Protein AF-A0A1E3QFM5-F1 (afdb_monomer)

Secondary structure (DSSP, 8-state):
----------PPPPPPSS-PPP-----TT-SPPTTPPPPTTS-SS---PPPPPHHHHHHHHSPPPSS-----HHHHHHHHHHHHHHHHHHHHHHHHHHHHHHHHHHHHHHHHHHHHHHHHHH---HHHHHHS---HHHHHH---GGG-HHHHHHHHHHHHHHHHHHHHHHHHHHHHHHHHHHHHHTTS--SHHHHHHHHHHHHHS--------HHHHHHHHHHHHHS--S--SSHHHHHHHHHHHHHHTB-GGG-B-HHHHHHHHHHHHHHHHHHHHH-

Organism: NCBI:txid675824

Solvent-accessible surface area (backbone atoms only — not comparable to full-atom values): 17462 Å² total; per-residue (Å²): 131,86,83,74,79,78,79,86,79,82,76,82,80,79,81,75,93,67,90,71,71,76,86,77,72,84,51,94,87,66,71,70,59,89,92,58,84,67,64,89,94,59,76,68,64,83,85,79,71,77,81,78,52,69,69,60,51,47,48,71,78,51,63,77,79,94,66,93,67,85,89,43,75,70,54,53,54,50,49,51,52,45,50,52,48,52,52,54,54,50,54,50,50,53,51,48,54,52,51,51,52,51,50,52,52,51,51,51,49,50,50,53,49,51,51,50,48,53,55,59,68,68,59,64,54,70,72,56,65,78,71,48,84,86,59,60,73,61,59,72,68,60,63,68,71,87,74,42,70,66,51,54,51,52,52,51,50,52,52,50,50,53,49,52,51,52,54,51,51,52,51,52,52,51,52,44,53,49,51,55,47,56,67,49,46,80,75,55,73,87,47,73,67,54,44,53,52,50,49,51,54,62,68,67,49,82,68,76,72,73,85,70,62,66,65,58,58,55,47,51,53,55,54,61,64,72,72,60,86,79,87,90,68,75,62,54,67,55,48,52,56,50,51,52,26,62,74,71,34,30,39,88,93,75,38,83,12,63,69,47,52,52,50,53,52,51,52,51,52,52,54,51,53,53,54,67,73,73,110

Mean predicted aligned error: 19.3 Å

Structure (mmCIF, N/CA/C/O backbone):
data_AF-A0A1E3QFM5-F1
#
_entry.id   AF-A0A1E3QFM5-F1
#
loop_
_atom_site.group_PDB
_atom_site.id
_atom_site.type_symbol
_atom_site.label_atom_id
_atom_site.label_alt_id
_atom_site.label_comp_id
_atom_site.label_asym_id
_atom_site.label_entity_id
_atom_site.label_seq_id
_atom_site.pdbx_PDB_ins_code
_atom_site.Cartn_x
_atom_site.Cartn_y
_atom_site.Cartn_z
_atom_site.occupancy
_atom_site.B_iso_or_equiv
_atom_site.auth_seq_id
_atom_site.auth_comp_id
_atom_site.auth_asym_id
_atom_site.auth_atom_id
_atom_site.pdbx_PDB_model_num
ATOM 1 N N . MET A 1 1 ? -4.790 26.308 -14.454 1.00 45.81 1 MET A N 1
ATOM 2 C CA . MET A 1 1 ? -4.470 24.919 -14.846 1.00 45.81 1 MET A CA 1
ATOM 3 C C . MET A 1 1 ? -5.672 24.369 -15.597 1.00 45.81 1 MET A C 1
ATOM 5 O O . MET A 1 1 ? -6.708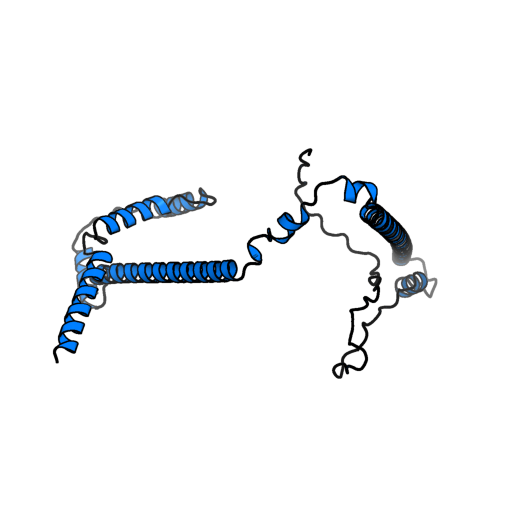 24.213 -14.961 1.00 45.81 1 MET A O 1
ATOM 9 N N . PRO A 1 2 ? -5.608 24.179 -16.923 1.00 49.12 2 PRO A N 1
ATOM 10 C CA . PRO A 1 2 ? -6.731 23.612 -17.660 1.00 49.12 2 PRO A CA 1
ATOM 11 C C . PRO A 1 2 ? -6.971 22.173 -17.184 1.00 49.12 2 PRO A C 1
ATOM 13 O O . PRO A 1 2 ? -6.048 21.359 -17.145 1.00 49.12 2 PRO A O 1
ATOM 16 N N . GLY A 1 3 ? -8.202 21.890 -16.756 1.00 48.25 3 GLY A N 1
ATOM 17 C CA . GLY A 1 3 ? -8.630 20.578 -16.283 1.00 48.25 3 GLY A CA 1
ATOM 18 C C . GLY A 1 3 ? -8.637 19.572 -17.427 1.00 48.25 3 GLY A C 1
ATOM 19 O O . GLY A 1 3 ? -9.609 19.479 -18.170 1.00 48.25 3 GLY A O 1
ATOM 20 N N . GLY A 1 4 ? -7.541 18.830 -17.581 1.00 65.38 4 GLY A N 1
ATOM 21 C CA . GLY A 1 4 ? -7.472 17.713 -18.516 1.00 65.38 4 GLY A CA 1
ATOM 22 C C . GLY A 1 4 ? -8.466 16.629 -18.106 1.00 65.38 4 GLY A C 1
ATOM 23 O O . GLY A 1 4 ? -8.349 16.056 -17.021 1.00 65.38 4 GLY A O 1
ATOM 24 N N . GLN A 1 5 ? -9.450 16.364 -18.968 1.00 70.88 5 GLN A N 1
ATOM 25 C CA . GLN A 1 5 ? -10.374 15.242 -18.824 1.00 70.88 5 GLN A CA 1
ATOM 26 C C . GLN A 1 5 ? -9.558 13.952 -18.680 1.00 70.88 5 GLN A C 1
ATOM 28 O O . GLN A 1 5 ? -8.725 13.628 -19.528 1.00 70.88 5 GLN A O 1
ATOM 33 N N . ARG A 1 6 ? -9.750 13.229 -17.573 1.00 71.12 6 ARG A N 1
ATOM 34 C CA . ARG A 1 6 ? -9.081 11.944 -17.362 1.00 71.12 6 ARG A CA 1
ATOM 35 C C . ARG A 1 6 ? -9.696 10.940 -18.329 1.00 71.12 6 ARG A C 1
ATOM 37 O O . ARG A 1 6 ? -10.863 10.594 -18.180 1.00 71.12 6 ARG A O 1
ATOM 44 N N . LEU A 1 7 ? -8.912 10.495 -19.308 1.00 78.19 7 LEU A N 1
ATOM 45 C CA . LEU A 1 7 ? -9.298 9.404 -20.197 1.00 78.19 7 LEU A CA 1
ATOM 46 C C . LEU A 1 7 ? -9.618 8.173 -19.336 1.00 78.19 7 LEU A C 1
ATOM 48 O O . LEU A 1 7 ? -8.762 7.687 -18.593 1.00 78.19 7 LEU A O 1
ATOM 52 N N . SER A 1 8 ? -10.868 7.718 -19.385 1.00 80.00 8 SER A N 1
ATOM 53 C CA . SER A 1 8 ? -11.322 6.514 -18.699 1.00 80.00 8 SER A CA 1
ATOM 54 C C . SER A 1 8 ? -10.934 5.286 -19.526 1.00 80.00 8 SER A C 1
ATOM 56 O O . SER A 1 8 ? -11.268 5.177 -20.702 1.00 80.00 8 SER A O 1
ATOM 58 N N . GLY A 1 9 ? -10.198 4.357 -18.914 1.00 81.94 9 GLY A N 1
ATOM 59 C CA . GLY A 1 9 ? -9.802 3.091 -19.535 1.00 81.94 9 GLY A CA 1
ATOM 60 C C . GLY A 1 9 ? -8.305 2.810 -19.424 1.00 81.94 9 GLY A C 1
ATOM 61 O O . GLY A 1 9 ? -7.467 3.676 -19.665 1.00 81.94 9 GLY A O 1
ATOM 62 N N . ILE A 1 10 ? -7.963 1.576 -19.054 1.00 88.25 10 ILE A N 1
ATOM 63 C CA . ILE A 1 10 ? -6.580 1.094 -19.001 1.00 88.25 10 ILE A CA 1
ATOM 64 C C . ILE A 1 10 ? -6.397 0.118 -20.159 1.00 88.25 10 ILE A C 1
ATOM 66 O O . ILE A 1 10 ? -7.019 -0.942 -20.184 1.00 88.25 10 ILE A O 1
ATOM 70 N N . LEU A 1 11 ? -5.535 0.469 -21.114 1.00 91.19 11 LEU A N 1
ATOM 71 C CA . LEU A 1 11 ? -5.125 -0.463 -22.161 1.00 91.19 11 LEU A CA 1
ATOM 72 C C . LEU A 1 11 ? -4.150 -1.503 -21.590 1.00 91.19 11 LEU A C 1
ATOM 74 O O . LEU A 1 11 ? -3.312 -1.164 -20.743 1.00 91.19 11 LEU A O 1
ATOM 78 N N . PRO A 1 12 ? -4.210 -2.761 -22.059 1.00 93.56 12 PRO A N 1
ATOM 79 C CA . PRO A 1 12 ? -3.239 -3.766 -21.665 1.00 93.56 12 PRO A CA 1
ATOM 80 C C . PRO A 1 12 ? -1.838 -3.326 -22.090 1.00 93.56 12 PRO A C 1
ATOM 82 O O . PRO A 1 12 ? -1.625 -2.794 -23.183 1.00 93.56 12 PRO A O 1
ATOM 85 N N . ARG A 1 13 ? -0.857 -3.567 -21.219 1.00 91.88 13 ARG A N 1
ATOM 86 C CA . ARG A 1 13 ? 0.538 -3.261 -21.535 1.00 91.88 13 ARG A CA 1
ATOM 87 C C . ARG A 1 13 ? 0.997 -4.148 -22.700 1.00 91.88 13 ARG A C 1
ATOM 89 O O . ARG A 1 13 ? 0.820 -5.366 -22.623 1.00 91.88 13 ARG A O 1
ATOM 96 N N . PRO A 1 14 ? 1.598 -3.578 -23.761 1.00 91.62 14 PRO A N 1
ATOM 97 C CA . PRO A 1 14 ? 2.090 -4.373 -24.876 1.00 91.62 14 PRO A CA 1
ATOM 98 C C . PRO A 1 14 ? 3.205 -5.311 -24.403 1.00 91.62 14 PRO A C 1
ATOM 100 O O . PRO A 1 14 ? 4.078 -4.917 -23.625 1.00 91.62 14 PRO A O 1
ATOM 103 N N . ARG A 1 15 ? 3.186 -6.559 -24.884 1.00 90.00 15 ARG A N 1
ATOM 104 C CA . ARG A 1 15 ? 4.253 -7.531 -24.607 1.00 90.00 15 ARG A CA 1
ATOM 105 C C . ARG A 1 15 ? 5.553 -7.076 -25.273 1.00 90.00 15 ARG A C 1
ATOM 107 O O . ARG A 1 15 ? 5.542 -6.611 -26.413 1.00 90.00 15 ARG A O 1
ATOM 114 N N . GLN A 1 16 ? 6.672 -7.220 -24.570 1.00 88.44 16 GLN A N 1
ATOM 115 C CA . GLN A 1 16 ? 7.989 -6.932 -25.135 1.00 88.44 16 GLN A CA 1
ATOM 116 C C . GLN A 1 16 ? 8.401 -8.053 -26.098 1.00 88.44 16 GLN A C 1
ATOM 118 O O . GLN A 1 16 ? 8.278 -9.229 -25.772 1.00 88.44 16 GLN A O 1
ATOM 123 N N . ILE A 1 17 ? 8.881 -7.682 -27.290 1.00 86.56 17 ILE A N 1
ATOM 124 C CA . ILE A 1 17 ? 9.359 -8.634 -28.313 1.00 86.56 17 ILE A CA 1
ATOM 125 C C . ILE A 1 17 ? 10.718 -9.224 -27.913 1.00 86.56 17 ILE A C 1
ATOM 127 O O . ILE A 1 17 ? 11.001 -10.387 -28.185 1.00 86.56 17 ILE A O 1
ATOM 131 N N . LEU A 1 18 ? 11.560 -8.408 -27.276 1.00 85.19 18 LEU A N 1
ATOM 132 C CA . LEU A 1 18 ? 12.878 -8.784 -26.785 1.00 85.19 18 LEU A CA 1
ATOM 133 C C . LEU A 1 18 ? 12.952 -8.462 -25.296 1.00 85.19 18 LEU A C 1
ATOM 135 O O . LEU A 1 18 ? 12.738 -7.318 -24.895 1.00 85.19 18 LEU A O 1
ATOM 139 N N . GLU A 1 19 ? 13.256 -9.476 -24.492 1.00 83.06 19 GLU A N 1
ATOM 140 C CA . GLU A 1 19 ? 13.531 -9.312 -23.069 1.00 83.06 19 GLU A CA 1
ATOM 141 C C . GLU A 1 19 ? 14.965 -8.818 -22.908 1.00 83.06 19 GLU A C 1
ATOM 143 O O . GLU A 1 19 ? 15.931 -9.580 -22.998 1.00 83.06 19 GLU A O 1
ATOM 148 N N . PHE A 1 20 ? 15.113 -7.513 -22.713 1.00 77.94 20 PHE A N 1
ATOM 149 C CA . PHE A 1 20 ? 16.411 -6.931 -22.417 1.00 77.94 20 PHE A CA 1
ATOM 150 C C . PHE A 1 20 ? 16.656 -6.996 -20.910 1.00 77.94 20 PHE A C 1
ATOM 152 O O . PHE A 1 20 ? 15.793 -6.551 -20.144 1.00 77.94 20 PHE A O 1
ATOM 159 N N . PRO A 1 21 ? 17.805 -7.533 -20.453 1.00 74.44 21 PRO A N 1
ATOM 160 C CA . PRO A 1 21 ? 18.150 -7.431 -19.047 1.00 74.44 21 PRO A CA 1
ATOM 161 C C . PRO A 1 21 ? 18.213 -5.944 -18.674 1.00 74.44 21 PRO A C 1
ATOM 163 O O . PRO A 1 21 ? 18.695 -5.135 -19.476 1.00 74.44 21 PRO A O 1
ATOM 166 N N . PRO A 1 22 ? 17.718 -5.554 -17.488 1.00 65.94 22 PRO A N 1
ATOM 167 C CA . PRO A 1 22 ? 17.855 -4.178 -17.044 1.00 65.94 22 PRO A CA 1
ATOM 168 C C . PRO A 1 22 ? 19.342 -3.815 -17.028 1.00 65.94 22 PRO A C 1
ATOM 170 O O . PRO A 1 22 ? 20.175 -4.631 -16.630 1.00 65.94 22 PRO A O 1
ATOM 173 N N . LEU A 1 23 ? 19.674 -2.592 -17.451 1.00 65.50 23 LEU A N 1
ATOM 174 C CA . LEU A 1 23 ? 21.012 -2.036 -17.270 1.00 65.50 23 LEU A CA 1
ATOM 175 C C . LEU A 1 23 ? 21.266 -1.933 -15.762 1.00 65.50 23 LEU A C 1
ATOM 177 O O . LEU A 1 23 ? 20.858 -0.970 -15.114 1.00 65.50 23 LEU A O 1
ATOM 181 N N . GLN A 1 24 ? 21.874 -2.968 -15.185 1.00 63.28 24 GLN A N 1
ATOM 182 C CA . GLN A 1 24 ? 22.231 -2.992 -13.775 1.00 63.28 24 GLN A CA 1
ATOM 183 C C . GLN A 1 24 ? 23.433 -2.072 -13.584 1.00 63.28 24 GLN A C 1
ATOM 185 O O . GLN A 1 24 ? 24.582 -2.462 -13.769 1.00 63.28 24 GLN A O 1
ATOM 190 N N . GLN A 1 25 ? 23.163 -0.817 -13.239 1.00 63.72 25 GLN A N 1
ATOM 191 C CA . GLN A 1 25 ? 24.180 0.037 -12.647 1.00 63.72 25 GLN A CA 1
ATOM 192 C C . GLN A 1 25 ? 24.423 -0.494 -11.236 1.00 63.72 25 GLN A C 1
ATOM 194 O O . GLN A 1 25 ? 23.513 -0.449 -10.406 1.00 63.72 25 GLN A O 1
ATOM 199 N N . LYS A 1 26 ? 25.619 -1.043 -10.983 1.00 63.94 26 LYS A N 1
ATOM 200 C CA . LYS A 1 26 ? 26.028 -1.488 -9.648 1.00 63.94 26 LYS A CA 1
ATOM 201 C C . LYS A 1 26 ? 25.939 -0.277 -8.721 1.00 63.94 26 LYS A C 1
ATOM 203 O O . LYS A 1 26 ? 26.734 0.654 -8.839 1.00 63.94 26 LYS A O 1
ATOM 208 N N . ARG A 1 27 ? 24.916 -0.237 -7.866 1.00 69.69 27 ARG A N 1
ATOM 209 C CA . ARG A 1 27 ? 24.831 0.795 -6.830 1.00 69.69 27 ARG A CA 1
ATOM 210 C C . ARG A 1 27 ? 25.888 0.477 -5.781 1.00 69.69 27 ARG A C 1
ATOM 212 O O . ARG A 1 27 ? 26.120 -0.694 -5.495 1.00 69.69 27 ARG A O 1
ATOM 219 N N . VAL A 1 28 ? 26.503 1.515 -5.222 1.00 71.94 28 VAL A N 1
ATOM 220 C CA . VAL A 1 28 ? 27.550 1.377 -4.195 1.00 71.94 28 VAL A CA 1
ATOM 221 C C . VAL A 1 28 ? 27.035 0.577 -2.987 1.00 71.94 28 VAL A C 1
ATOM 223 O O . VAL A 1 28 ? 27.778 -0.211 -2.418 1.00 71.94 28 VAL A O 1
ATOM 226 N N . ASP A 1 29 ? 25.731 0.662 -2.702 1.00 75.94 29 ASP A N 1
ATOM 227 C CA . ASP A 1 29 ? 25.095 0.029 -1.538 1.00 75.94 29 ASP A CA 1
ATOM 228 C C . ASP A 1 29 ? 24.461 -1.349 -1.829 1.00 75.94 29 ASP A C 1
ATOM 230 O O . ASP A 1 29 ? 23.649 -1.840 -1.045 1.00 75.94 29 ASP A O 1
ATOM 234 N N . GLN A 1 30 ? 24.743 -1.969 -2.982 1.00 78.75 30 GLN A N 1
ATOM 235 C CA . GLN A 1 30 ? 24.154 -3.263 -3.356 1.00 78.75 30 GLN A CA 1
ATOM 236 C C . GLN A 1 30 ? 25.166 -4.411 -3.258 1.00 78.75 30 GLN A C 1
ATOM 238 O O . GLN A 1 30 ? 26.146 -4.447 -3.999 1.00 78.75 30 GLN A O 1
ATOM 243 N N . GLY A 1 31 ? 24.863 -5.395 -2.404 1.00 82.62 31 GLY A N 1
ATOM 244 C CA . GLY A 1 31 ? 25.620 -6.643 -2.253 1.00 82.62 31 GLY A CA 1
ATOM 245 C C . GLY A 1 31 ? 26.032 -6.921 -0.806 1.00 82.62 31 GLY A C 1
ATOM 246 O O . GLY A 1 31 ? 25.649 -6.204 0.115 1.00 82.62 31 GLY A O 1
ATOM 247 N N . TYR A 1 32 ? 26.815 -7.982 -0.606 1.00 88.19 32 TYR A N 1
ATOM 248 C CA . TYR A 1 32 ? 27.467 -8.248 0.678 1.00 88.19 32 TYR A CA 1
ATOM 249 C C . TYR A 1 32 ? 28.665 -7.315 0.860 1.00 88.19 32 TYR A C 1
ATOM 251 O O . TYR A 1 32 ? 29.493 -7.203 -0.051 1.00 88.19 32 TYR A O 1
ATOM 259 N N . ALA A 1 33 ? 28.791 -6.708 2.044 1.00 86.50 33 ALA A N 1
ATOM 260 C CA . ALA A 1 33 ? 29.945 -5.880 2.383 1.00 86.50 33 ALA A CA 1
ATOM 261 C C . ALA A 1 33 ? 31.260 -6.669 2.258 1.00 86.50 33 ALA A C 1
ATOM 263 O O . ALA A 1 33 ? 31.295 -7.902 2.362 1.00 86.50 33 ALA A O 1
ATOM 264 N N . GLU A 1 34 ? 32.354 -5.958 2.004 1.00 87.62 34 GLU A N 1
ATOM 265 C CA . GLU A 1 34 ? 33.684 -6.557 1.897 1.00 87.62 34 GLU A CA 1
ATOM 266 C C . GLU A 1 34 ? 34.035 -7.312 3.192 1.00 87.62 34 GLU A C 1
ATOM 268 O O . GLU A 1 34 ? 33.744 -6.855 4.293 1.00 87.62 34 GLU A O 1
ATOM 273 N N . GLY A 1 35 ? 34.578 -8.526 3.064 1.00 88.50 35 GLY A N 1
ATOM 274 C CA . GLY A 1 35 ? 34.921 -9.381 4.211 1.00 88.50 35 GLY A CA 1
ATOM 275 C C . GLY A 1 35 ? 33.771 -10.162 4.870 1.00 88.50 35 GLY A C 1
ATOM 276 O O . GLY A 1 35 ? 34.050 -11.088 5.626 1.00 88.50 35 GLY A O 1
ATOM 277 N N . ILE A 1 36 ? 32.499 -9.878 4.565 1.00 90.50 36 ILE A N 1
ATOM 278 C CA . ILE A 1 36 ? 31.370 -10.661 5.100 1.00 90.50 36 ILE A CA 1
ATOM 279 C C . ILE A 1 36 ? 31.137 -11.913 4.243 1.00 90.50 36 ILE A C 1
ATOM 281 O O . ILE A 1 36 ? 31.029 -11.834 3.015 1.00 90.50 36 ILE A O 1
ATOM 285 N N . LEU A 1 37 ? 31.047 -13.075 4.899 1.00 91.50 37 LEU A N 1
ATOM 286 C CA . LEU A 1 37 ? 30.692 -14.343 4.262 1.00 91.50 37 LEU A CA 1
ATOM 287 C C . LEU A 1 37 ? 29.214 -14.337 3.848 1.00 91.50 37 LEU A C 1
ATOM 289 O O . LEU A 1 37 ? 28.341 -13.923 4.609 1.00 91.50 37 LEU A O 1
ATOM 293 N N . HIS A 1 38 ? 28.931 -14.818 2.640 1.00 92.88 38 HIS A N 1
ATOM 294 C CA . HIS A 1 38 ? 27.566 -15.054 2.174 1.00 92.88 38 HIS A CA 1
ATOM 295 C C . HIS A 1 38 ? 27.108 -16.465 2.595 1.00 92.88 38 HIS A C 1
ATOM 297 O O . HIS A 1 38 ? 27.951 -17.338 2.822 1.00 92.88 38 HIS A O 1
ATOM 303 N N . PRO A 1 39 ? 25.793 -16.719 2.718 1.00 95.00 39 PRO A N 1
ATOM 304 C CA . PRO A 1 39 ? 25.297 -18.026 3.119 1.00 95.00 39 PRO A CA 1
ATOM 305 C C . PRO A 1 39 ? 25.683 -19.118 2.103 1.00 95.00 39 PRO A C 1
ATOM 307 O O . PRO A 1 39 ? 25.787 -18.851 0.897 1.00 95.00 39 PRO A O 1
ATOM 310 N N . PRO A 1 40 ? 25.898 -20.362 2.570 1.00 93.06 40 PRO A N 1
ATOM 311 C CA . PRO A 1 40 ? 26.252 -21.472 1.697 1.00 93.06 40 PRO A CA 1
ATOM 312 C C . PRO A 1 40 ? 25.111 -21.751 0.710 1.00 93.06 40 PRO A C 1
ATOM 314 O O . PRO A 1 40 ? 23.941 -21.784 1.083 1.00 93.06 40 PRO A O 1
ATOM 317 N N . GLY A 1 41 ? 25.454 -21.930 -0.567 1.00 90.75 41 GLY A N 1
ATOM 318 C CA . GLY A 1 41 ? 24.483 -22.161 -1.643 1.00 90.75 41 GLY A CA 1
ATOM 319 C C . GLY A 1 41 ? 23.878 -20.896 -2.266 1.00 90.75 41 GLY A C 1
ATOM 320 O O . GLY A 1 41 ? 23.147 -21.013 -3.248 1.00 90.75 41 GLY A O 1
ATOM 321 N N . SER A 1 42 ? 24.198 -19.694 -1.769 1.00 91.44 42 SER A N 1
ATOM 322 C CA . SER A 1 42 ? 23.840 -18.438 -2.442 1.00 91.44 42 SER A CA 1
ATOM 323 C C . SER A 1 42 ? 25.011 -17.878 -3.252 1.00 91.44 42 SER A C 1
ATOM 325 O O . SER A 1 42 ? 26.173 -18.034 -2.884 1.00 91.44 42 SER A O 1
ATOM 327 N N . ALA A 1 43 ? 24.708 -17.174 -4.344 1.00 87.94 43 ALA A N 1
ATOM 328 C CA . ALA A 1 43 ? 25.695 -16.338 -5.020 1.00 87.94 43 ALA A CA 1
ATOM 329 C C . ALA A 1 43 ? 25.867 -15.022 -4.245 1.00 87.94 43 ALA A C 1
ATOM 331 O O . ALA A 1 43 ? 24.879 -14.412 -3.832 1.00 87.94 43 ALA A O 1
ATOM 332 N N . ARG A 1 44 ? 27.117 -14.589 -4.046 1.00 87.06 44 ARG A N 1
ATOM 333 C CA . ARG A 1 44 ? 27.437 -13.287 -3.440 1.00 87.06 44 ARG A CA 1
ATOM 334 C C . ARG A 1 44 ? 27.014 -12.129 -4.341 1.00 87.06 44 ARG A C 1
ATOM 336 O O . ARG A 1 44 ? 26.439 -11.151 -3.872 1.00 87.06 44 ARG A O 1
ATOM 343 N N . ASP A 1 45 ? 27.329 -12.261 -5.624 1.00 84.56 45 ASP A N 1
ATOM 344 C CA . ASP A 1 45 ? 27.065 -11.255 -6.641 1.00 84.56 45 ASP A CA 1
ATOM 345 C C . ASP A 1 45 ? 25.772 -11.571 -7.404 1.00 84.56 45 ASP A C 1
ATOM 347 O O . ASP A 1 45 ? 25.422 -12.743 -7.593 1.00 84.56 45 ASP A O 1
ATOM 351 N N . PRO A 1 46 ? 25.049 -10.540 -7.875 1.00 83.50 46 PRO A N 1
ATOM 352 C CA . PRO A 1 46 ? 23.873 -10.745 -8.703 1.00 83.50 46 PRO A CA 1
ATOM 353 C C . PRO A 1 46 ? 24.251 -11.447 -10.013 1.00 83.50 46 PRO A C 1
ATOM 355 O O . PRO A 1 46 ? 25.236 -11.106 -10.666 1.00 83.50 46 PRO A O 1
ATOM 358 N N . ILE A 1 47 ? 23.425 -12.407 -10.433 1.00 84.00 47 ILE A N 1
ATOM 359 C CA . ILE A 1 47 ? 23.613 -13.112 -11.704 1.00 84.00 47 ILE A CA 1
ATOM 360 C C . ILE A 1 47 ? 23.302 -12.146 -12.853 1.00 84.00 47 ILE A C 1
ATOM 362 O O . ILE A 1 47 ? 22.139 -11.844 -13.142 1.00 84.00 47 ILE A O 1
ATOM 366 N N . ILE A 1 48 ? 24.348 -11.673 -13.527 1.00 80.19 48 ILE A N 1
ATOM 367 C CA . ILE A 1 48 ? 24.224 -10.799 -14.694 1.00 80.19 48 ILE A CA 1
ATOM 368 C C . ILE A 1 48 ? 23.862 -11.661 -15.905 1.00 80.19 48 ILE A C 1
ATOM 370 O O . ILE A 1 48 ? 24.669 -12.452 -16.394 1.00 80.19 48 ILE A O 1
ATOM 374 N N . LYS A 1 49 ? 22.633 -11.508 -16.411 1.00 82.25 49 LYS A N 1
ATOM 375 C CA . LYS A 1 49 ? 22.219 -12.164 -17.657 1.00 82.25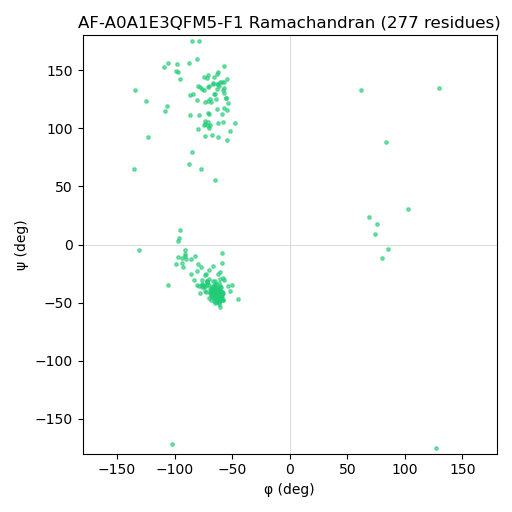 49 LYS A CA 1
ATOM 376 C C . LYS A 1 49 ? 22.932 -11.494 -18.839 1.00 82.25 49 LYS A C 1
ATOM 378 O O . LYS A 1 49 ? 22.779 -10.281 -19.007 1.00 82.25 49 LYS A O 1
ATOM 383 N N . PRO A 1 50 ? 23.684 -12.241 -19.667 1.00 80.81 50 PRO A N 1
ATOM 384 C CA . PRO A 1 50 ? 24.372 -11.657 -20.805 1.00 80.81 50 PRO A CA 1
ATOM 385 C C . PRO A 1 50 ? 23.361 -11.147 -21.829 1.00 80.81 50 PRO A C 1
ATOM 387 O O . PRO A 1 50 ? 22.317 -11.761 -22.065 1.00 80.81 50 PRO A O 1
ATOM 390 N N . PHE A 1 51 ? 23.692 -10.029 -22.466 1.00 77.88 51 PHE A N 1
ATOM 391 C CA . PHE A 1 51 ? 22.876 -9.485 -23.539 1.00 77.88 51 PHE A CA 1
ATOM 392 C C . PHE A 1 51 ? 22.942 -10.417 -24.764 1.00 77.88 51 PHE A C 1
ATOM 394 O O . PHE A 1 51 ? 24.040 -10.675 -25.271 1.00 77.88 51 PHE A O 1
ATOM 401 N N . PRO A 1 52 ? 21.811 -10.941 -25.273 1.00 76.69 52 PRO A N 1
ATOM 402 C CA . PRO A 1 52 ? 21.838 -11.818 -26.435 1.00 76.69 52 PRO A CA 1
ATOM 403 C C . PRO A 1 52 ? 22.224 -11.023 -27.686 1.00 76.69 52 PRO A C 1
ATOM 405 O O . PRO A 1 52 ? 21.584 -10.036 -28.047 1.00 76.69 52 PRO A O 1
ATOM 408 N N . HIS A 1 53 ? 23.264 -11.468 -28.392 1.00 84.44 53 HIS A N 1
ATOM 409 C CA . HIS A 1 53 ? 23.614 -10.865 -29.674 1.00 84.44 53 HIS A CA 1
ATOM 410 C C . HIS A 1 53 ? 22.491 -11.125 -30.693 1.00 84.44 53 HIS A C 1
ATOM 412 O O . HIS A 1 53 ? 22.100 -12.268 -30.919 1.00 84.44 53 HIS A O 1
ATOM 418 N N . LEU A 1 54 ? 22.011 -10.074 -31.370 1.00 84.38 54 LEU A N 1
ATOM 419 C CA . LEU A 1 54 ? 20.939 -10.159 -32.375 1.00 84.38 54 LEU A CA 1
ATOM 420 C C . LEU A 1 54 ? 21.109 -11.329 -33.366 1.00 84.38 54 LEU A C 1
ATOM 422 O O . LEU A 1 54 ? 20.181 -12.103 -33.594 1.00 84.38 54 LEU A O 1
ATOM 426 N N . LYS A 1 55 ? 22.319 -11.492 -33.917 1.00 86.44 55 LYS A N 1
ATOM 427 C CA . LYS A 1 55 ? 22.640 -12.554 -34.880 1.00 86.44 55 LYS A CA 1
ATOM 428 C C . LYS A 1 55 ? 22.483 -13.952 -34.277 1.00 86.44 55 LYS A C 1
ATOM 430 O O . LYS A 1 55 ? 21.933 -14.835 -34.931 1.00 86.44 55 LYS A O 1
ATOM 435 N N . SER A 1 56 ? 22.930 -14.153 -33.036 1.00 87.88 56 SER A N 1
ATOM 436 C CA . SER A 1 56 ? 22.838 -15.458 -32.373 1.00 87.88 56 SER A CA 1
ATOM 437 C C . SER A 1 56 ? 21.400 -15.792 -31.980 1.00 87.88 56 SER A C 1
ATOM 439 O O . SER A 1 56 ? 20.993 -16.946 -32.102 1.00 87.88 56 SER A O 1
ATOM 441 N N . LEU A 1 57 ? 20.607 -14.789 -31.592 1.00 86.75 57 LEU A N 1
ATOM 442 C CA . LEU A 1 57 ? 19.187 -14.954 -31.289 1.00 86.75 57 LEU A CA 1
ATOM 443 C C . LEU A 1 57 ? 18.392 -15.374 -32.534 1.00 86.75 57 LEU A C 1
ATOM 445 O O . LEU A 1 57 ? 17.667 -16.366 -32.506 1.00 86.75 57 LEU A O 1
ATOM 449 N N . VAL A 1 58 ? 18.585 -14.666 -33.652 1.00 88.94 58 VAL A N 1
ATOM 450 C CA . VAL A 1 58 ? 17.926 -14.986 -34.927 1.00 88.94 58 VAL A CA 1
ATOM 451 C C . VAL A 1 58 ? 18.319 -16.374 -35.422 1.00 8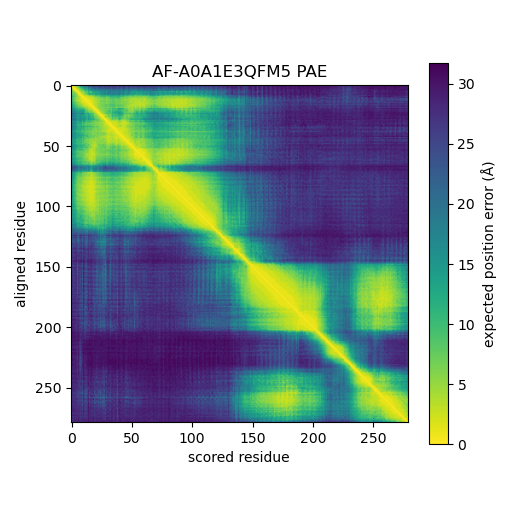8.94 58 VAL A C 1
ATOM 453 O O . VAL A 1 58 ? 17.456 -17.130 -35.868 1.00 88.94 58 VAL A O 1
ATOM 456 N N . HIS A 1 59 ? 19.601 -16.727 -35.324 1.00 89.38 59 HIS A N 1
ATOM 457 C CA . HIS A 1 59 ? 20.090 -18.033 -35.754 1.00 89.38 59 HIS A CA 1
ATOM 458 C C . HIS A 1 59 ? 19.483 -19.183 -34.934 1.00 89.38 59 HIS A C 1
ATOM 460 O O . HIS A 1 59 ? 19.137 -20.219 -35.499 1.00 89.38 59 HIS A O 1
ATOM 466 N N . LYS A 1 60 ? 19.328 -19.003 -33.615 1.00 89.38 60 LYS A N 1
ATOM 467 C CA . LYS A 1 60 ? 18.731 -20.011 -32.723 1.00 89.38 60 LYS A CA 1
ATOM 468 C C . LYS A 1 60 ? 17.227 -20.177 -32.953 1.00 89.38 60 LYS A C 1
ATOM 470 O O . LYS A 1 60 ? 16.755 -21.303 -33.047 1.00 89.38 60 LYS A O 1
ATOM 475 N N . SER A 1 61 ? 16.490 -19.074 -33.058 1.00 88.31 61 SER A N 1
ATOM 476 C CA . SER A 1 61 ? 15.020 -19.098 -33.117 1.00 88.31 61 SER A CA 1
ATOM 477 C C . SER A 1 61 ? 14.462 -19.310 -34.527 1.00 88.31 61 SER A C 1
ATOM 479 O O . SER A 1 61 ? 13.343 -19.788 -34.688 1.00 88.31 61 SER A O 1
ATOM 481 N N . SER A 1 62 ? 15.220 -18.942 -35.561 1.00 89.56 62 SER A N 1
ATOM 482 C CA . SER A 1 62 ? 14.806 -19.014 -36.965 1.00 89.56 62 SER A CA 1
ATOM 483 C C . SER A 1 62 ? 15.931 -19.608 -37.838 1.00 89.56 62 SER A C 1
ATOM 485 O O . SER A 1 62 ? 16.465 -18.914 -38.721 1.00 89.56 62 SER A O 1
ATOM 487 N N . PRO A 1 63 ? 16.294 -20.889 -37.634 1.00 88.12 63 PRO A N 1
ATOM 488 C CA . PRO A 1 63 ? 17.315 -21.543 -38.441 1.00 88.12 63 PRO A CA 1
ATOM 489 C C . PRO A 1 63 ? 16.882 -21.642 -39.910 1.00 88.12 63 PRO A C 1
ATOM 491 O O . PRO A 1 63 ? 15.699 -21.776 -40.239 1.00 88.12 63 PRO A O 1
ATOM 494 N N . LEU A 1 64 ? 17.861 -21.557 -40.811 1.00 87.38 64 LEU A N 1
ATOM 495 C CA . LEU A 1 64 ? 17.645 -21.809 -42.234 1.00 87.38 64 LEU A CA 1
ATOM 496 C C . LEU A 1 64 ? 17.408 -23.315 -42.465 1.00 87.38 64 LEU A C 1
ATOM 498 O O . LEU A 1 64 ? 17.988 -24.140 -41.752 1.00 87.38 64 LEU A O 1
ATOM 502 N N . PRO A 1 65 ? 16.556 -23.693 -43.435 1.00 86.06 65 PRO A N 1
ATOM 503 C CA . PRO A 1 65 ? 16.323 -25.097 -43.754 1.00 86.06 65 PRO A CA 1
ATOM 504 C C . PRO A 1 65 ? 17.624 -25.764 -44.222 1.00 86.06 65 PRO A C 1
ATOM 506 O O . PRO A 1 65 ? 18.370 -25.197 -45.013 1.00 86.06 65 PRO A O 1
ATOM 509 N N . ARG A 1 66 ? 17.897 -26.981 -43.732 1.00 83.38 66 ARG A N 1
ATOM 510 C CA . ARG A 1 66 ? 19.120 -27.742 -44.063 1.00 83.38 66 ARG A CA 1
ATOM 511 C C . ARG A 1 66 ? 19.062 -28.443 -45.426 1.00 83.38 66 ARG A C 1
ATOM 513 O O . ARG A 1 66 ? 20.091 -28.884 -45.920 1.00 83.38 66 ARG A O 1
ATOM 520 N N . ARG A 1 67 ? 17.868 -28.598 -46.007 1.00 80.38 67 ARG A N 1
ATOM 521 C CA . ARG A 1 67 ? 17.638 -29.265 -47.296 1.00 80.38 67 ARG A CA 1
ATOM 522 C C . ARG A 1 67 ? 16.689 -28.423 -48.142 1.00 80.38 67 ARG A C 1
ATOM 524 O O . ARG A 1 67 ? 15.647 -27.997 -47.648 1.00 80.38 67 ARG A O 1
ATOM 531 N N . ASN A 1 68 ? 17.037 -28.225 -49.408 1.00 71.44 68 ASN A N 1
ATOM 532 C CA . ASN A 1 68 ? 16.182 -27.574 -50.397 1.00 71.44 68 ASN A CA 1
ATOM 533 C C . ASN A 1 68 ? 15.242 -28.636 -50.989 1.00 71.44 68 ASN A C 1
ATOM 535 O O . ASN A 1 68 ? 15.537 -29.222 -52.025 1.00 71.44 68 ASN A O 1
ATOM 539 N N . GLY A 1 69 ? 14.176 -28.967 -50.257 1.00 69.12 69 GLY A N 1
ATOM 540 C CA . GLY A 1 69 ? 13.138 -29.893 -50.720 1.00 69.12 69 GLY A CA 1
ATOM 541 C C 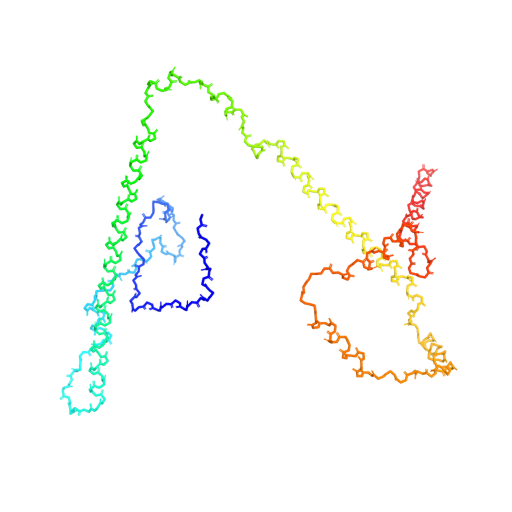. GLY A 1 69 ? 12.148 -29.243 -51.692 1.00 69.12 69 GLY A C 1
ATOM 542 O O . GLY A 1 69 ? 12.197 -28.036 -51.935 1.00 69.12 69 GLY A O 1
ATOM 543 N N . VAL A 1 70 ? 11.237 -30.057 -52.236 1.00 71.38 70 VAL A N 1
ATOM 544 C CA . VAL A 1 70 ? 10.128 -29.615 -53.101 1.00 71.38 70 VAL A CA 1
ATOM 545 C C . VAL A 1 70 ? 9.306 -28.550 -52.374 1.00 71.38 70 VAL A C 1
ATOM 547 O O . VAL A 1 70 ? 8.873 -28.777 -51.246 1.00 71.38 70 VAL A O 1
ATOM 550 N N . LYS A 1 71 ? 9.114 -27.392 -53.019 1.00 74.38 71 LYS A N 1
ATOM 551 C CA . LYS A 1 71 ? 8.407 -26.238 -52.450 1.00 74.38 71 LYS A CA 1
ATOM 552 C C . LYS A 1 71 ? 6.956 -26.606 -52.152 1.00 74.38 71 LYS A C 1
ATOM 554 O O . LYS A 1 71 ? 6.130 -26.663 -53.059 1.00 74.38 71 LYS A O 1
ATOM 559 N N . ASN A 1 72 ? 6.653 -26.811 -50.878 1.00 84.94 72 ASN A N 1
ATOM 560 C CA . ASN A 1 72 ? 5.286 -26.957 -50.401 1.00 84.94 72 ASN A CA 1
ATOM 561 C C . ASN A 1 72 ? 4.788 -25.620 -49.836 1.00 84.94 72 ASN A C 1
ATOM 563 O O . ASN A 1 72 ? 5.575 -24.829 -49.317 1.00 84.94 72 ASN A O 1
ATOM 567 N N . TYR A 1 73 ? 3.472 -25.397 -49.818 1.00 88.25 73 TYR A N 1
ATOM 568 C CA . TYR A 1 73 ? 2.857 -24.224 -49.172 1.00 88.25 73 TYR A CA 1
ATOM 569 C C . TYR A 1 73 ? 3.360 -24.004 -47.725 1.00 88.25 73 TYR A C 1
ATOM 571 O O . TYR A 1 73 ? 3.587 -22.880 -47.277 1.00 88.25 73 TYR A O 1
ATOM 579 N N . LYS A 1 74 ? 3.633 -25.097 -46.997 1.00 87.88 74 LYS A N 1
ATOM 580 C CA . LYS A 1 74 ? 4.220 -25.064 -45.646 1.00 87.88 74 LYS A CA 1
ATOM 581 C C . LYS A 1 74 ? 5.615 -24.427 -45.604 1.00 87.88 74 LYS A C 1
ATOM 583 O O . LYS A 1 74 ? 5.944 -23.768 -44.614 1.00 87.88 74 LYS A O 1
ATOM 588 N N . ASP A 1 75 ? 6.420 -24.589 -46.650 1.00 87.25 75 ASP A N 1
ATOM 589 C CA . ASP A 1 75 ? 7.759 -24.002 -46.741 1.00 87.25 75 ASP A CA 1
ATOM 590 C C . ASP A 1 75 ? 7.694 -22.502 -47.018 1.00 87.25 75 ASP A C 1
ATOM 592 O O . ASP A 1 75 ? 8.477 -21.742 -46.440 1.00 87.25 75 ASP A O 1
ATOM 596 N N . GLU A 1 76 ? 6.728 -22.066 -47.829 1.00 89.00 76 GLU A N 1
ATOM 597 C CA . GLU A 1 76 ? 6.468 -20.649 -48.105 1.00 89.00 76 GLU A CA 1
ATOM 598 C C . GLU A 1 76 ? 5.977 -19.921 -46.853 1.00 89.00 76 GLU A C 1
ATOM 600 O O . GLU A 1 76 ? 6.564 -18.913 -46.455 1.00 89.00 76 GLU A O 1
ATOM 605 N N . VAL A 1 77 ? 4.992 -20.488 -46.146 1.00 92.88 77 VAL A N 1
ATOM 606 C CA . VAL A 1 77 ? 4.522 -19.952 -44.858 1.00 92.88 77 VAL A CA 1
ATOM 607 C C . VAL A 1 77 ? 5.654 -19.927 -43.830 1.00 92.88 77 VAL A C 1
ATOM 609 O O . VAL A 1 77 ? 5.812 -18.951 -43.093 1.00 92.88 77 VAL A O 1
ATOM 612 N N . SER A 1 78 ? 6.486 -20.970 -43.780 1.00 90.00 78 SER A N 1
ATOM 613 C CA . SER A 1 78 ? 7.637 -20.999 -42.872 1.00 90.00 78 SER A CA 1
ATOM 614 C C . SER A 1 78 ? 8.682 -19.946 -43.238 1.00 90.00 78 SER A C 1
ATOM 616 O O . SER A 1 78 ? 9.249 -19.318 -42.346 1.00 90.00 78 SER A O 1
ATOM 618 N N . LYS A 1 79 ? 8.934 -19.710 -44.530 1.00 91.12 79 LYS A N 1
ATOM 619 C CA . LYS A 1 79 ? 9.830 -18.645 -45.000 1.00 91.12 79 LYS A CA 1
ATOM 620 C C . LYS A 1 79 ? 9.307 -17.274 -44.584 1.00 91.12 79 LYS A C 1
ATOM 622 O O . LYS A 1 79 ? 10.060 -16.518 -43.976 1.00 91.12 79 LYS A O 1
ATOM 627 N N . LEU A 1 80 ? 8.021 -17.023 -44.801 1.00 94.88 80 LEU A N 1
ATOM 628 C CA . LEU A 1 80 ? 7.356 -15.782 -44.423 1.00 94.88 80 LEU A CA 1
ATOM 629 C C . LEU A 1 80 ? 7.441 -15.528 -42.906 1.00 94.88 80 LEU A C 1
ATOM 631 O O . LEU A 1 80 ? 7.825 -14.445 -42.470 1.00 94.88 80 LEU A O 1
ATOM 635 N N . ARG A 1 81 ? 7.179 -16.550 -42.078 1.00 94.06 81 ARG A N 1
ATOM 636 C CA . ARG A 1 81 ? 7.327 -16.458 -40.611 1.00 94.06 81 ARG A CA 1
ATOM 637 C C . ARG A 1 81 ? 8.754 -16.104 -40.191 1.00 94.06 81 ARG A C 1
ATOM 639 O O . ARG A 1 81 ? 8.939 -15.273 -39.305 1.00 94.06 81 ARG A O 1
ATOM 646 N N . ARG A 1 82 ? 9.764 -16.713 -40.826 1.00 92.94 82 ARG A N 1
ATOM 647 C CA . ARG A 1 82 ? 11.181 -16.408 -40.561 1.00 92.94 82 ARG A CA 1
ATOM 648 C C . ARG A 1 82 ? 11.531 -14.967 -40.937 1.00 92.94 82 ARG A C 1
ATOM 650 O O . ARG A 1 82 ? 12.262 -14.311 -40.198 1.00 92.94 82 ARG A O 1
ATOM 657 N N . GLU A 1 83 ? 11.016 -14.471 -42.057 1.00 94.75 83 GLU A N 1
ATOM 658 C CA . GLU A 1 83 ? 11.229 -13.090 -42.508 1.00 94.75 83 GLU A CA 1
ATOM 659 C C . GLU A 1 83 ? 10.596 -12.076 -41.550 1.00 94.75 83 GLU A C 1
ATOM 661 O O . GLU A 1 83 ? 11.304 -11.191 -41.062 1.00 94.75 83 GLU A O 1
ATOM 666 N N . TYR A 1 84 ? 9.323 -12.255 -41.184 1.00 96.38 84 TYR A N 1
ATOM 667 C CA . TYR A 1 84 ? 8.661 -11.386 -40.206 1.00 96.38 84 TYR A CA 1
ATOM 668 C C . TYR A 1 84 ? 9.338 -11.422 -38.838 1.00 96.38 84 TYR A C 1
ATOM 670 O O . TYR A 1 84 ? 9.504 -10.377 -38.212 1.00 96.38 84 TYR A O 1
ATOM 678 N N . TYR A 1 85 ? 9.783 -12.596 -38.383 1.00 93.69 85 TYR A N 1
ATOM 679 C CA . TYR A 1 85 ? 10.533 -12.702 -37.135 1.00 93.69 85 TYR A CA 1
ATOM 680 C C . TYR A 1 85 ? 11.838 -11.897 -37.192 1.00 93.69 85 TYR A C 1
ATOM 682 O O . TYR A 1 85 ? 12.113 -11.103 -36.294 1.00 93.69 85 TYR A O 1
ATOM 690 N N . ARG A 1 86 ? 12.624 -12.035 -38.269 1.00 92.38 86 ARG A N 1
ATOM 691 C CA . ARG A 1 86 ? 13.872 -11.271 -38.453 1.00 92.38 86 ARG A CA 1
ATOM 692 C C . ARG A 1 86 ? 13.628 -9.764 -38.450 1.00 92.38 86 ARG A C 1
ATOM 694 O O . ARG A 1 86 ? 14.350 -9.045 -37.763 1.00 92.38 86 ARG A O 1
ATOM 701 N N . GLN A 1 87 ? 12.612 -9.305 -39.179 1.00 94.31 87 GLN A N 1
ATOM 702 C CA . GLN A 1 87 ? 12.246 -7.889 -39.239 1.00 94.31 87 GLN A CA 1
ATOM 703 C C . GLN A 1 87 ? 11.783 -7.365 -37.875 1.00 94.31 87 GLN A C 1
ATOM 705 O O . GLN A 1 87 ? 12.250 -6.317 -37.432 1.00 94.31 87 GLN A O 1
ATOM 710 N N . ALA A 1 88 ? 10.922 -8.108 -37.174 1.00 93.06 88 ALA A N 1
ATOM 711 C CA . ALA A 1 88 ? 10.411 -7.717 -35.862 1.00 93.06 88 ALA A CA 1
ATOM 712 C C . ALA A 1 88 ? 11.527 -7.611 -34.813 1.00 93.06 88 ALA A C 1
ATOM 714 O O . ALA A 1 88 ? 11.559 -6.658 -34.035 1.00 93.06 88 ALA A O 1
ATOM 715 N N . VAL A 1 89 ? 12.462 -8.562 -34.810 1.00 91.38 89 VAL A N 1
ATOM 716 C CA . VAL A 1 89 ? 13.597 -8.584 -33.879 1.00 91.38 89 VAL A CA 1
ATOM 717 C C . VAL A 1 89 ? 14.585 -7.452 -34.187 1.00 91.38 89 VAL A C 1
ATOM 719 O O . VAL A 1 89 ? 15.021 -6.772 -33.259 1.00 91.38 89 VAL A O 1
ATOM 722 N N . ALA A 1 90 ? 14.889 -7.187 -35.462 1.00 90.88 90 ALA A N 1
ATOM 723 C CA . ALA A 1 90 ? 15.730 -6.051 -35.852 1.00 90.88 90 ALA A CA 1
ATOM 724 C C . ALA A 1 90 ? 15.097 -4.707 -35.446 1.00 90.88 90 ALA A C 1
ATOM 726 O O . ALA A 1 90 ? 15.718 -3.921 -34.734 1.00 90.88 90 ALA A O 1
ATOM 727 N N . ALA A 1 91 ? 13.820 -4.493 -35.778 1.00 92.38 91 ALA A N 1
ATOM 728 C CA . ALA A 1 91 ? 13.103 -3.271 -35.420 1.00 92.38 91 ALA A CA 1
ATOM 729 C C . ALA A 1 91 ? 12.984 -3.075 -33.897 1.00 92.38 91 ALA A C 1
ATOM 731 O O . ALA A 1 91 ? 13.074 -1.951 -33.397 1.00 92.38 91 ALA A O 1
ATOM 732 N N . ALA A 1 92 ? 12.787 -4.157 -33.136 1.00 89.81 92 ALA A N 1
ATOM 733 C CA . ALA A 1 92 ? 12.763 -4.103 -31.676 1.00 89.81 92 ALA A CA 1
ATOM 734 C C . ALA A 1 92 ? 14.131 -3.711 -31.092 1.00 89.81 92 ALA A C 1
ATOM 736 O O . ALA A 1 92 ? 14.189 -2.924 -30.145 1.00 89.81 92 ALA A O 1
ATOM 737 N N . TYR A 1 93 ? 15.220 -4.221 -31.670 1.00 89.31 93 TYR A N 1
ATOM 738 C CA . TYR A 1 93 ? 16.580 -3.871 -31.271 1.00 89.31 93 TYR A CA 1
ATOM 739 C C . TYR A 1 93 ? 16.908 -2.399 -31.564 1.00 89.31 93 TYR A C 1
ATOM 741 O O . TYR A 1 93 ? 17.401 -1.695 -30.682 1.00 89.31 93 TYR A O 1
ATOM 749 N N . ASP A 1 94 ? 16.540 -1.890 -32.739 1.00 90.56 94 ASP A N 1
ATOM 750 C CA . ASP A 1 94 ? 16.757 -0.481 -33.095 1.00 90.56 94 ASP A CA 1
ATOM 751 C C . ASP A 1 94 ? 15.975 0.470 -32.177 1.00 90.56 94 ASP A C 1
ATOM 753 O O . ASP A 1 94 ? 16.508 1.476 -31.698 1.00 90.56 94 ASP A O 1
ATOM 757 N N . ARG A 1 95 ? 14.722 0.121 -31.848 1.00 89.06 95 ARG A N 1
ATOM 758 C CA . ARG A 1 95 ? 13.915 0.863 -30.862 1.00 89.06 95 ARG A CA 1
ATOM 759 C C . ARG A 1 95 ? 14.566 0.873 -29.483 1.00 89.06 95 ARG A C 1
ATOM 761 O O . ARG A 1 95 ? 14.546 1.905 -28.811 1.00 89.06 95 ARG A O 1
ATOM 768 N N . TYR A 1 96 ? 15.139 -0.251 -29.059 1.00 86.19 96 TYR A N 1
ATOM 769 C CA . TYR A 1 96 ? 15.862 -0.333 -27.795 1.00 86.19 96 TYR A CA 1
ATOM 770 C C . TYR A 1 96 ? 17.081 0.592 -27.782 1.00 86.19 96 TYR A C 1
ATOM 772 O O . TYR A 1 96 ? 17.213 1.395 -26.860 1.00 86.19 96 TYR A O 1
ATOM 780 N N . LEU A 1 97 ? 17.913 0.562 -28.828 1.00 87.38 97 LEU A N 1
ATOM 781 C CA . LEU A 1 97 ? 19.070 1.455 -28.947 1.00 87.38 97 LEU A CA 1
ATOM 782 C C . LEU A 1 97 ? 18.667 2.934 -28.929 1.00 87.38 97 LEU A C 1
ATOM 784 O O . LEU A 1 97 ? 19.322 3.751 -28.280 1.00 87.38 97 LEU A O 1
ATOM 788 N N . LEU A 1 98 ? 17.574 3.286 -29.605 1.00 90.12 98 LEU A N 1
ATOM 789 C CA . LEU A 1 98 ? 17.046 4.649 -29.617 1.00 90.12 98 LEU A CA 1
ATOM 790 C C . LEU A 1 98 ? 16.584 5.087 -28.219 1.00 90.12 98 LEU A C 1
ATOM 792 O O . LEU A 1 98 ? 16.904 6.194 -27.784 1.00 90.12 98 LEU A O 1
ATOM 796 N N . ASN A 1 99 ? 15.881 4.220 -27.490 1.00 86.94 99 ASN A N 1
ATOM 797 C CA . ASN A 1 99 ? 15.473 4.497 -26.112 1.00 86.94 99 ASN A CA 1
ATOM 798 C C . ASN A 1 99 ? 16.676 4.655 -25.177 1.00 86.94 99 ASN A C 1
ATOM 800 O O . ASN A 1 99 ? 16.673 5.543 -24.329 1.00 86.94 99 ASN A O 1
ATOM 804 N N . LEU A 1 100 ? 17.718 3.847 -25.366 1.00 86.25 100 LEU A N 1
ATOM 805 C CA . LEU A 1 100 ? 18.952 3.918 -24.587 1.00 86.25 100 LEU A CA 1
ATOM 806 C C . LEU A 1 100 ? 19.673 5.256 -24.818 1.00 86.25 100 LEU A C 1
ATOM 808 O O . LEU A 1 100 ? 20.067 5.919 -23.861 1.00 86.25 100 LEU A O 1
ATOM 812 N N . LYS A 1 101 ? 19.743 5.719 -26.074 1.00 89.31 101 LYS A N 1
ATOM 813 C CA . LYS A 1 101 ? 20.256 7.059 -26.413 1.00 89.31 101 LYS A CA 1
ATOM 814 C C . LYS A 1 101 ? 19.432 8.176 -25.767 1.00 89.31 101 LYS A C 1
ATOM 816 O O . LYS A 1 101 ? 20.007 9.113 -25.226 1.00 89.31 101 LYS A O 1
ATOM 821 N N . LYS A 1 102 ? 18.099 8.068 -25.780 1.00 89.31 102 LYS A N 1
ATOM 822 C CA . LYS A 1 102 ? 17.212 9.044 -25.119 1.00 89.31 102 LYS A CA 1
ATOM 823 C C . LYS A 1 102 ? 17.420 9.084 -23.607 1.00 89.31 102 LYS A C 1
ATOM 825 O O . LYS A 1 102 ? 17.463 10.165 -23.035 1.00 89.31 102 LYS A O 1
ATOM 830 N N . GLN A 1 103 ? 17.565 7.925 -22.969 1.00 86.19 103 GLN A N 1
ATOM 831 C CA . GLN A 1 103 ? 17.843 7.842 -21.534 1.00 86.19 103 GLN A CA 1
ATOM 832 C C . GLN A 1 103 ? 19.202 8.453 -21.187 1.00 86.19 103 GLN A C 1
ATOM 834 O O . GLN A 1 103 ? 19.296 9.194 -20.214 1.00 86.19 103 GLN A O 1
ATOM 839 N N . ALA A 1 104 ? 20.233 8.189 -21.994 1.00 87.50 104 ALA A N 1
ATOM 840 C CA . ALA A 1 104 ? 21.545 8.800 -21.815 1.00 87.50 104 ALA A CA 1
ATOM 841 C C . ALA A 1 104 ? 21.480 10.331 -21.950 1.00 87.50 104 ALA A C 1
ATOM 843 O O . ALA A 1 104 ? 21.963 11.037 -21.069 1.00 87.50 104 ALA A O 1
ATOM 844 N N . ALA A 1 105 ? 20.807 10.842 -22.987 1.00 91.06 105 ALA A N 1
ATOM 845 C CA . ALA A 1 105 ? 20.614 12.280 -23.181 1.00 91.06 105 ALA A CA 1
ATOM 846 C C . ALA A 1 105 ? 19.847 12.927 -22.013 1.00 91.06 105 ALA A C 1
ATOM 848 O O . ALA A 1 105 ? 20.283 13.942 -21.478 1.00 91.06 105 ALA A O 1
ATOM 849 N N . ALA A 1 106 ? 18.759 12.302 -21.550 1.00 88.88 106 ALA A N 1
ATOM 850 C CA . ALA A 1 106 ? 17.997 12.785 -20.399 1.00 88.88 106 ALA A CA 1
ATOM 851 C C . ALA A 1 106 ? 18.837 12.794 -19.108 1.00 88.88 106 ALA A C 1
ATOM 853 O O . ALA A 1 106 ? 18.757 13.734 -18.321 1.00 88.88 106 ALA A O 1
ATOM 854 N N . ALA A 1 107 ? 19.679 11.777 -18.898 1.00 86.56 107 ALA A N 1
ATOM 855 C CA . ALA A 1 107 ? 20.587 11.730 -17.756 1.00 86.56 107 ALA A CA 1
ATOM 856 C C . ALA A 1 107 ? 21.650 12.841 -17.815 1.00 86.56 107 ALA A C 1
ATOM 858 O O . ALA A 1 107 ? 22.003 13.415 -16.784 1.00 86.56 107 ALA A O 1
ATOM 859 N N . GLU A 1 108 ? 22.161 13.175 -19.002 1.00 90.62 108 GLU A N 1
ATOM 860 C CA . GLU A 1 108 ? 23.068 14.314 -19.180 1.00 90.62 108 GLU A CA 1
ATOM 861 C C . GLU A 1 108 ? 22.376 15.660 -18.940 1.00 90.62 108 GLU A C 1
ATOM 863 O O . GLU A 1 108 ? 22.959 16.548 -18.315 1.00 90.62 108 GLU A O 1
ATOM 868 N N . GLU A 1 109 ? 21.136 15.822 -19.398 1.00 91.31 109 GLU A N 1
ATOM 869 C CA . GLU A 1 109 ? 20.338 17.023 -19.133 1.00 91.31 109 GLU A CA 1
ATOM 870 C C . GLU A 1 109 ? 20.044 17.195 -17.641 1.00 91.31 109 GLU A C 1
ATOM 872 O O . GLU A 1 109 ? 20.205 18.294 -17.107 1.00 91.31 109 GLU A O 1
ATOM 877 N N . GLU A 1 110 ? 19.690 16.114 -16.945 1.00 87.88 110 GLU A N 1
ATOM 878 C CA . GLU A 1 110 ? 19.520 16.108 -15.491 1.00 87.88 110 GLU A CA 1
ATOM 879 C C . GLU A 1 110 ? 20.815 16.507 -14.776 1.00 87.88 110 GLU A C 1
ATOM 881 O O . GLU A 1 110 ? 20.787 17.381 -13.906 1.00 87.88 110 GLU A O 1
ATOM 886 N N . LYS A 1 111 ? 21.966 15.950 -15.181 1.00 88.38 111 LYS A N 1
ATOM 887 C CA . LYS A 1 111 ? 23.276 16.346 -14.635 1.00 88.38 111 LYS A CA 1
ATOM 888 C C . LYS A 1 111 ? 23.546 17.834 -14.845 1.00 88.38 111 LYS A C 1
ATOM 890 O O . LYS A 1 111 ? 23.866 18.533 -13.886 1.00 88.38 111 LYS A O 1
ATOM 895 N N . LYS A 1 112 ? 23.332 18.349 -16.060 1.00 89.12 112 LYS A N 1
ATOM 896 C CA . LYS A 1 112 ? 23.485 19.782 -16.369 1.00 89.12 112 LYS A CA 1
ATOM 897 C C . LYS A 1 112 ? 22.525 20.646 -15.549 1.00 89.12 112 LYS A C 1
ATOM 899 O O . LYS A 1 112 ? 22.914 21.723 -15.095 1.00 89.12 112 LYS A O 1
ATOM 904 N N . ARG A 1 113 ? 21.283 20.200 -15.328 1.00 87.44 113 ARG A N 1
ATOM 905 C CA . ARG A 1 113 ? 20.307 20.910 -14.486 1.00 87.44 113 ARG A CA 1
ATOM 906 C C . ARG A 1 113 ? 20.767 20.951 -13.032 1.00 87.44 113 ARG A C 1
ATOM 908 O O . ARG A 1 113 ? 20.718 22.017 -12.424 1.00 87.44 113 ARG A O 1
ATOM 915 N N . LEU A 1 114 ? 21.246 19.831 -12.496 1.00 84.88 114 LEU A N 1
ATOM 916 C CA . LEU A 1 114 ? 21.770 19.749 -11.132 1.00 84.88 114 LEU A CA 1
ATOM 917 C C . LEU A 1 114 ? 23.017 20.617 -10.951 1.00 84.88 114 LEU A C 1
ATOM 919 O O . LEU A 1 114 ? 23.132 21.313 -9.947 1.00 84.88 114 LEU A O 1
ATOM 923 N N . GLU A 1 115 ? 23.927 20.638 -11.922 1.00 85.50 115 GLU A N 1
ATOM 924 C CA . GLU A 1 115 ? 25.094 21.523 -11.890 1.00 85.50 115 GLU A CA 1
ATOM 925 C C . GLU A 1 115 ? 24.698 23.000 -11.935 1.00 85.50 115 GLU A C 1
ATOM 927 O O . GLU A 1 115 ? 25.234 23.797 -11.165 1.00 85.50 115 GLU A O 1
ATOM 932 N N . LYS A 1 116 ? 23.733 23.376 -12.785 1.00 82.81 116 LYS A N 1
ATOM 933 C CA . LYS A 1 116 ? 23.192 24.744 -12.823 1.00 82.81 116 LYS A CA 1
ATOM 934 C C . LYS A 1 116 ? 22.517 25.127 -11.507 1.00 82.81 116 LYS A C 1
ATOM 936 O O . LYS A 1 116 ? 22.738 26.231 -11.025 1.00 82.81 116 LYS A O 1
ATOM 941 N N . GLN A 1 117 ? 21.746 24.222 -10.904 1.00 79.44 117 GLN A N 1
ATOM 942 C CA . GLN A 1 117 ? 21.128 24.449 -9.596 1.00 79.44 117 GLN A CA 1
ATOM 943 C C . GLN A 1 117 ? 22.182 24.611 -8.501 1.00 79.44 117 GLN A C 1
ATOM 945 O O . GLN A 1 117 ? 22.119 25.580 -7.756 1.00 79.44 117 GLN A O 1
ATOM 950 N N . LYS A 1 118 ? 23.192 23.734 -8.440 1.00 76.38 118 LYS A N 1
ATOM 951 C CA . LYS A 1 118 ? 24.299 23.855 -7.477 1.00 76.38 118 LYS A CA 1
ATOM 952 C C . LYS A 1 118 ? 25.056 25.173 -7.642 1.00 76.38 118 LYS A C 1
ATOM 954 O O . LYS A 1 118 ? 25.351 25.831 -6.651 1.00 76.38 118 LYS A O 1
ATOM 959 N N . LYS A 1 119 ? 25.328 25.589 -8.882 1.00 74.25 119 LYS A N 1
ATOM 960 C CA . LYS A 1 119 ? 25.983 26.874 -9.171 1.00 74.25 119 LYS A CA 1
ATOM 961 C C . LYS A 1 119 ? 25.101 28.070 -8.788 1.00 74.25 119 LYS A C 1
ATOM 963 O O . LYS A 1 119 ? 25.614 29.009 -8.198 1.00 74.25 119 LYS A O 1
ATOM 968 N N . GLY A 1 120 ? 23.794 28.019 -9.052 1.00 67.88 120 GLY A N 1
ATOM 969 C CA . GLY A 1 120 ? 22.853 29.086 -8.688 1.00 67.88 120 GLY A CA 1
ATOM 970 C C . GLY A 1 120 ? 22.555 29.187 -7.185 1.00 67.88 120 GLY A C 1
ATOM 971 O O . GLY A 1 120 ? 22.349 30.283 -6.683 1.00 67.88 120 GLY A O 1
ATOM 972 N N . LEU A 1 121 ? 22.570 28.067 -6.455 1.00 62.12 121 LEU A N 1
ATOM 973 C CA . LEU A 1 121 ? 22.379 28.027 -4.997 1.00 62.12 121 LEU A CA 1
ATOM 974 C C . LEU A 1 121 ? 23.624 28.481 -4.222 1.00 62.12 121 LEU A C 1
ATOM 976 O O . LEU A 1 121 ? 23.495 29.098 -3.167 1.00 62.12 121 LEU A O 1
ATOM 980 N N . ASN A 1 122 ? 24.820 28.192 -4.743 1.00 59.16 122 ASN A N 1
ATOM 981 C CA . ASN A 1 122 ? 26.082 28.549 -4.088 1.00 59.16 122 ASN A CA 1
ATOM 982 C C . ASN A 1 122 ? 26.555 29.972 -4.412 1.00 59.16 122 ASN A C 1
ATOM 984 O O . ASN A 1 122 ? 27.441 30.480 -3.733 1.00 59.16 122 ASN A O 1
ATOM 988 N N . GLN A 1 123 ? 25.956 30.639 -5.402 1.00 62.06 123 GLN A N 1
ATOM 989 C CA . GLN A 1 123 ? 26.140 32.073 -5.630 1.00 62.06 123 GLN A CA 1
ATOM 990 C C . GLN A 1 123 ? 25.311 32.873 -4.619 1.00 62.06 123 GLN A C 1
ATOM 992 O O . GLN A 1 123 ? 24.372 33.593 -4.960 1.00 62.06 123 GLN A O 1
ATOM 997 N N . ARG A 1 124 ? 25.665 32.755 -3.338 1.00 59.31 124 ARG A N 1
ATOM 998 C CA . ARG A 1 124 ? 25.343 33.809 -2.382 1.00 59.31 124 ARG A CA 1
ATOM 999 C C . ARG A 1 124 ? 26.224 34.989 -2.773 1.00 59.31 124 ARG A C 1
ATOM 1001 O O . ARG A 1 124 ? 27.426 34.949 -2.556 1.00 59.31 124 ARG A O 1
ATOM 1008 N N . LEU A 1 125 ? 25.642 35.985 -3.434 1.00 63.69 125 LEU A N 1
ATOM 1009 C CA . LEU A 1 125 ? 26.300 37.275 -3.625 1.00 63.69 125 LEU A CA 1
ATOM 1010 C C . LEU A 1 125 ? 26.688 37.771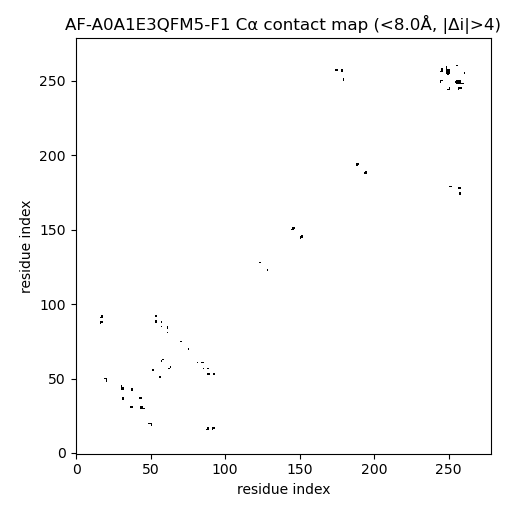 -2.229 1.00 63.69 125 LEU A C 1
ATOM 1012 O O . LEU A 1 125 ? 25.798 37.964 -1.401 1.00 63.69 125 LEU A O 1
ATOM 1016 N N . GLU A 1 126 ? 27.984 37.906 -1.957 1.00 64.06 126 GLU A N 1
ATOM 1017 C CA . GLU A 1 126 ? 28.505 38.320 -0.646 1.00 64.06 126 GLU A CA 1
ATOM 1018 C C . GLU A 1 126 ? 27.852 39.644 -0.202 1.00 64.06 126 GLU A C 1
ATOM 1020 O O . GLU A 1 126 ? 27.419 39.776 0.941 1.00 64.06 126 GLU A O 1
ATOM 1025 N N . ASP A 1 127 ? 27.582 40.536 -1.159 1.00 64.50 127 ASP A N 1
ATOM 1026 C CA . ASP A 1 127 ? 26.862 41.801 -0.969 1.00 64.50 127 ASP A CA 1
ATOM 1027 C C . ASP A 1 127 ? 25.421 41.639 -0.444 1.00 64.50 127 ASP A C 1
ATOM 1029 O O . ASP A 1 127 ? 24.900 42.508 0.258 1.00 64.50 127 ASP A O 1
ATOM 1033 N N . ARG A 1 128 ? 24.742 40.525 -0.754 1.00 63.88 128 ARG A N 1
ATOM 1034 C CA . ARG A 1 128 ? 23.373 40.253 -0.274 1.00 63.88 128 ARG A CA 1
ATOM 1035 C C . ARG A 1 128 ? 23.338 39.724 1.155 1.00 63.88 128 ARG A C 1
ATOM 1037 O O . ARG A 1 128 ? 22.315 39.871 1.815 1.00 63.88 128 ARG A O 1
ATOM 1044 N N . ILE A 1 129 ? 24.431 39.130 1.634 1.00 67.50 129 ILE A N 1
ATOM 1045 C CA . ILE A 1 129 ? 24.528 38.625 3.010 1.00 67.50 129 ILE A CA 1
ATOM 1046 C C . ILE A 1 129 ? 24.550 39.799 3.996 1.00 67.50 129 ILE A C 1
ATOM 1048 O O . ILE A 1 129 ? 23.909 39.726 5.038 1.00 67.50 129 ILE A O 1
ATOM 1052 N N . PHE A 1 130 ? 25.225 40.897 3.644 1.00 69.75 130 PHE A N 1
ATOM 1053 C CA . PHE A 1 130 ? 25.358 42.071 4.514 1.00 69.75 130 PHE A CA 1
ATOM 1054 C C . PHE A 1 130 ? 24.249 43.120 4.346 1.00 69.75 130 PHE A C 1
ATOM 1056 O O . PHE A 1 130 ? 24.137 44.020 5.174 1.00 69.75 130 PHE A O 1
ATOM 1063 N N . THR A 1 131 ? 23.431 43.027 3.293 1.00 76.19 131 THR A N 1
ATOM 1064 C CA . THR A 1 131 ? 22.327 43.975 3.040 1.00 76.19 131 THR A CA 1
ATOM 1065 C C . THR A 1 131 ? 20.961 43.463 3.493 1.00 76.19 131 THR A C 1
ATOM 1067 O O . THR A 1 131 ? 20.035 44.260 3.642 1.00 76.19 131 THR A O 1
ATOM 1070 N N . LEU A 1 132 ? 20.810 42.157 3.730 1.00 78.25 132 LEU A N 1
ATOM 1071 C CA . LEU A 1 132 ? 19.564 41.571 4.221 1.00 78.25 132 LEU A CA 1
ATOM 1072 C C . LEU A 1 132 ? 19.588 41.419 5.751 1.00 78.25 132 LEU A C 1
ATOM 1074 O O . LEU A 1 132 ? 20.619 41.059 6.315 1.00 78.25 132 LEU A O 1
ATOM 1078 N N . PRO A 1 133 ? 18.458 41.652 6.442 1.00 79.00 133 PRO A N 1
ATOM 1079 C CA . PRO A 1 133 ? 18.379 41.444 7.883 1.00 79.00 133 PRO A CA 1
ATOM 1080 C C . PRO A 1 133 ? 18.514 39.955 8.238 1.00 79.00 133 PRO A C 1
ATOM 1082 O O . PRO A 1 133 ? 17.914 39.088 7.599 1.00 79.00 133 PRO A O 1
ATOM 1085 N N . THR A 1 134 ? 19.271 39.654 9.293 1.00 74.75 134 THR A N 1
ATOM 1086 C CA . THR A 1 134 ? 19.512 38.284 9.766 1.00 74.75 134 THR A CA 1
ATOM 1087 C C . THR A 1 134 ? 18.274 37.721 10.476 1.00 74.75 134 THR A C 1
ATOM 1089 O O . THR A 1 134 ? 18.017 38.040 11.633 1.00 74.75 134 THR A O 1
ATOM 1092 N N . VAL A 1 135 ? 17.507 36.855 9.802 1.00 76.25 135 VAL A N 1
ATOM 1093 C CA . VAL A 1 135 ? 16.315 36.168 10.368 1.00 76.25 135 VAL A CA 1
ATOM 1094 C C . VAL A 1 135 ? 16.648 34.754 10.889 1.00 76.25 135 VAL A C 1
ATOM 1096 O O . VAL A 1 135 ? 15.772 34.000 11.309 1.00 76.25 135 VAL A O 1
ATOM 1099 N N . GLU A 1 136 ? 17.924 34.355 10.881 1.00 70.12 136 GLU A N 1
ATOM 1100 C CA . GLU A 1 136 ? 18.340 32.981 11.205 1.00 70.12 136 GLU A CA 1
ATOM 1101 C C . GLU A 1 136 ? 17.960 32.549 12.629 1.00 70.12 136 GLU A C 1
ATOM 1103 O O . GLU A 1 136 ? 17.545 31.408 12.828 1.00 70.12 136 GLU A O 1
ATOM 1108 N N . SER A 1 137 ? 18.005 33.464 13.602 1.00 68.81 137 SER A N 1
ATOM 1109 C CA . SER A 1 137 ? 17.642 33.180 14.997 1.00 68.81 137 SER A CA 1
ATOM 1110 C C . SER A 1 137 ? 16.169 32.792 15.167 1.00 68.81 137 SER A C 1
ATOM 1112 O O . SER A 1 137 ? 15.852 31.931 15.989 1.00 68.81 137 SER A O 1
ATOM 1114 N N . PHE A 1 138 ? 15.273 33.368 14.360 1.00 70.31 138 PHE A N 1
ATOM 1115 C CA . PHE A 1 138 ? 13.839 33.066 14.375 1.00 70.31 138 PHE A CA 1
ATOM 1116 C C . PHE A 1 138 ? 13.526 31.727 13.688 1.00 70.31 138 PHE A C 1
ATOM 1118 O O . PHE A 1 138 ? 12.671 30.966 14.135 1.00 70.31 138 PHE A O 1
ATOM 1125 N N . LEU A 1 139 ? 14.252 31.401 12.616 1.00 70.12 139 LEU A N 1
ATOM 1126 C CA . LEU A 1 139 ? 14.061 30.149 11.876 1.00 70.12 139 LEU A CA 1
ATOM 1127 C C . LEU A 1 139 ? 14.663 28.933 12.595 1.00 70.12 139 LEU A C 1
ATOM 1129 O O . LEU A 1 139 ? 14.135 27.831 12.463 1.00 70.12 139 LEU A O 1
ATOM 1133 N N . GLN A 1 140 ? 15.740 29.118 13.364 1.00 67.12 140 GLN A N 1
ATOM 1134 C CA . GLN A 1 140 ? 16.336 28.051 14.179 1.00 67.12 140 GLN A CA 1
ATOM 1135 C C . GLN A 1 140 ? 15.472 27.683 15.390 1.00 67.12 140 GLN A C 1
ATOM 1137 O O . GLN A 1 140 ? 15.463 26.530 15.808 1.00 67.12 140 GLN A O 1
ATOM 1142 N N . THR A 1 141 ? 14.731 28.641 15.950 1.00 64.56 141 THR A N 1
ATOM 1143 C CA . THR A 1 141 ? 13.848 28.401 17.102 1.00 64.56 141 THR A CA 1
ATOM 1144 C C . THR A 1 141 ? 12.490 27.830 16.698 1.00 64.56 141 THR A C 1
ATOM 1146 O O . THR A 1 141 ? 11.917 27.035 17.444 1.00 64.56 141 THR A O 1
ATOM 1149 N N . TYR A 1 142 ? 11.978 28.167 15.511 1.00 61.78 142 TYR A N 1
ATOM 1150 C CA . TYR A 1 142 ? 10.684 27.679 15.032 1.00 61.78 142 TYR A CA 1
ATOM 1151 C C . TYR A 1 142 ? 10.812 26.338 14.293 1.00 61.78 142 TYR A C 1
ATOM 1153 O O . TYR A 1 142 ? 10.615 26.231 13.081 1.00 61.78 142 TYR A O 1
ATOM 1161 N N . HIS A 1 143 ? 11.135 25.273 15.027 1.00 60.28 143 HIS A N 1
ATOM 1162 C CA . HIS A 1 143 ? 10.945 23.925 14.499 1.00 60.28 143 HIS A CA 1
ATOM 1163 C C . HIS A 1 143 ? 9.443 23.605 14.439 1.00 60.28 143 HIS A C 1
ATOM 1165 O O . HIS A 1 143 ? 8.726 23.875 15.406 1.00 60.28 143 HIS A O 1
ATOM 1171 N N . PRO A 1 144 ? 8.934 23.006 13.343 1.00 60.72 144 PRO A N 1
ATOM 1172 C CA . PRO A 1 144 ? 7.559 22.531 13.318 1.00 60.72 144 PRO A CA 1
ATOM 1173 C C . PRO A 1 144 ? 7.319 21.585 14.513 1.00 60.72 144 PRO A C 1
ATOM 1175 O O . PRO A 1 144 ? 8.211 20.805 14.869 1.00 60.72 144 PRO A O 1
ATOM 1178 N N . PRO A 1 145 ? 6.130 21.631 15.142 1.00 58.47 145 PRO A N 1
ATOM 1179 C CA . PRO A 1 145 ? 5.844 20.999 16.439 1.00 58.47 145 PRO A CA 1
ATOM 1180 C C . PRO A 1 145 ? 6.050 19.474 16.487 1.00 58.47 145 PRO A C 1
ATOM 1182 O O . PRO A 1 145 ? 6.018 18.873 17.556 1.00 58.47 145 PRO A O 1
ATOM 1185 N N . THR A 1 146 ? 6.314 18.828 15.354 1.00 57.03 146 THR A N 1
ATOM 1186 C CA . THR A 1 146 ? 6.587 17.393 15.226 1.00 57.03 146 THR A CA 1
ATOM 1187 C C . THR A 1 146 ? 7.898 16.924 15.871 1.00 57.03 146 THR A C 1
ATOM 1189 O O . THR A 1 146 ? 8.038 15.725 16.130 1.00 57.03 146 THR A O 1
ATOM 1192 N N . ALA A 1 147 ? 8.859 17.811 16.155 1.00 61.72 147 ALA A N 1
ATOM 1193 C CA . ALA A 1 147 ? 10.137 17.428 16.772 1.00 61.72 147 ALA A CA 1
ATOM 1194 C C . ALA A 1 147 ? 10.164 17.536 18.309 1.00 61.72 147 ALA A C 1
ATOM 1196 O O . ALA A 1 147 ? 11.044 16.937 18.929 1.00 61.72 147 ALA A O 1
ATOM 1197 N N . ASN A 1 148 ? 9.210 18.237 18.936 1.00 75.12 148 ASN A N 1
ATOM 1198 C CA . ASN A 1 148 ? 9.221 18.431 20.386 1.00 75.12 148 ASN A CA 1
ATOM 1199 C C . ASN A 1 148 ? 8.827 17.116 21.110 1.00 75.12 148 ASN A C 1
ATOM 1201 O O . ASN A 1 148 ? 7.747 16.569 20.845 1.00 75.12 148 ASN A O 1
ATOM 1205 N N . PRO A 1 149 ? 9.670 16.574 22.015 1.00 78.19 149 PRO A N 1
ATOM 1206 C CA . PRO A 1 149 ? 9.357 15.356 22.766 1.00 78.19 149 PRO A CA 1
ATOM 1207 C C . PRO A 1 149 ? 8.071 15.465 23.598 1.00 78.19 149 PRO A C 1
ATOM 1209 O O . PRO A 1 149 ? 7.398 14.453 23.802 1.00 78.19 149 PRO A O 1
ATOM 1212 N N . GLU A 1 150 ? 7.693 16.662 24.044 1.00 80.50 150 GLU A N 1
ATOM 1213 C CA . GLU A 1 150 ? 6.456 16.893 24.798 1.00 80.50 150 GLU A CA 1
ATOM 1214 C C . GLU A 1 150 ? 5.212 16.706 23.926 1.00 80.50 150 GLU A C 1
ATOM 1216 O O . GLU A 1 150 ? 4.265 16.034 24.334 1.00 80.50 150 GLU A O 1
ATOM 1221 N N . VAL A 1 151 ? 5.251 17.191 22.681 1.00 81.94 151 VAL A N 1
ATOM 1222 C CA . VAL A 1 151 ? 4.159 17.019 21.710 1.00 81.94 151 VAL A CA 1
ATOM 1223 C C . VAL A 1 151 ? 3.981 15.541 21.361 1.00 81.94 151 VAL A C 1
ATOM 1225 O O . VAL A 1 151 ? 2.855 15.050 21.311 1.00 81.94 151 VAL A O 1
ATOM 1228 N N . LYS A 1 152 ? 5.077 14.783 21.218 1.00 82.88 152 LYS A N 1
ATOM 1229 C CA . LYS A 1 152 ? 5.013 13.325 20.991 1.00 82.88 152 LYS A CA 1
ATOM 1230 C C . LYS A 1 152 ? 4.411 12.570 22.179 1.00 82.88 152 LYS A C 1
ATOM 1232 O O . LYS A 1 152 ? 3.657 11.615 21.980 1.00 82.88 152 LYS A O 1
ATOM 1237 N N . LYS A 1 153 ? 4.729 12.978 23.414 1.00 86.31 153 LYS A N 1
ATOM 1238 C CA . LYS A 1 153 ? 4.107 12.418 24.626 1.00 86.31 153 LYS A CA 1
ATOM 1239 C C . LYS A 1 153 ? 2.610 12.731 24.665 1.00 86.31 153 LYS A C 1
ATOM 1241 O O . LYS A 1 153 ? 1.820 11.818 24.897 1.00 86.31 153 LYS A O 1
ATOM 1246 N N . ALA A 1 154 ? 2.226 13.973 24.372 1.00 86.38 154 ALA A N 1
ATOM 1247 C CA . ALA A 1 154 ? 0.827 14.390 24.310 1.00 86.38 154 ALA A CA 1
ATOM 1248 C C . ALA A 1 154 ? 0.045 13.619 23.232 1.00 86.38 154 ALA A C 1
ATOM 1250 O O . ALA A 1 154 ? -1.048 13.123 23.499 1.00 86.38 154 ALA A O 1
ATOM 1251 N N . GLU A 1 155 ? 0.625 13.424 22.046 1.00 87.44 155 GLU A N 1
ATOM 1252 C CA . GLU A 1 155 ? 0.001 12.643 20.974 1.00 87.44 155 GLU A CA 1
ATOM 1253 C C . GLU A 1 155 ? -0.181 11.170 21.374 1.00 87.44 155 GLU A C 1
ATOM 1255 O O . GLU A 1 155 ? -1.233 10.577 21.121 1.00 87.44 155 GLU A O 1
ATOM 1260 N N . LYS A 1 156 ? 0.813 10.572 22.045 1.00 89.50 156 LYS A N 1
ATOM 1261 C CA . LYS A 1 156 ? 0.709 9.196 22.551 1.00 89.50 156 LYS A CA 1
ATOM 1262 C C . LYS A 1 156 ? -0.412 9.061 23.583 1.00 89.50 156 LYS A C 1
ATOM 1264 O O . LYS A 1 156 ? -1.200 8.121 23.480 1.00 89.50 156 LYS A O 1
ATOM 1269 N N . LEU A 1 157 ? -0.509 9.998 24.526 1.00 93.00 157 LEU A N 1
ATOM 1270 C CA . LEU A 1 157 ? -1.587 10.030 25.519 1.00 93.00 157 LEU A CA 1
ATOM 1271 C C . LEU A 1 157 ? -2.956 10.203 24.853 1.00 93.00 157 LEU A C 1
ATOM 1273 O O . LEU A 1 157 ? -3.892 9.481 25.181 1.00 93.00 157 LEU A O 1
ATOM 1277 N N . LEU A 1 158 ? -3.065 11.086 23.859 1.00 92.75 158 LEU A N 1
ATOM 1278 C CA . LEU A 1 158 ? -4.308 11.293 23.116 1.00 92.75 158 LEU A CA 1
ATOM 1279 C C . LEU A 1 158 ? -4.746 10.019 22.381 1.00 92.75 158 LEU A C 1
ATOM 1281 O O . LEU A 1 158 ? -5.919 9.651 22.426 1.00 92.75 158 LEU A O 1
ATOM 1285 N N . ARG A 1 159 ? -3.805 9.300 21.756 1.00 92.44 159 ARG A N 1
ATOM 1286 C CA . ARG A 1 159 ? -4.085 8.007 21.110 1.00 92.44 159 ARG A CA 1
ATOM 1287 C C . ARG A 1 159 ? -4.537 6.949 22.117 1.00 92.44 159 ARG A C 1
ATOM 1289 O O . ARG A 1 159 ? -5.487 6.225 21.829 1.00 92.44 159 ARG A O 1
ATOM 1296 N N . GLN A 1 160 ? -3.891 6.870 23.280 1.00 94.06 160 GLN A N 1
ATOM 1297 C CA . GLN A 1 160 ? -4.278 5.942 24.347 1.00 94.06 160 GLN A CA 1
ATOM 1298 C C . GLN A 1 160 ? -5.676 6.263 24.887 1.00 94.06 160 GLN A C 1
ATOM 1300 O O . GLN A 1 160 ? -6.522 5.374 24.939 1.00 94.06 160 GLN A O 1
ATOM 1305 N N . ASN A 1 161 ? -5.967 7.531 25.179 1.00 94.00 161 ASN A N 1
ATOM 1306 C CA . ASN A 1 161 ? -7.290 7.964 25.631 1.00 94.00 161 ASN A CA 1
ATOM 1307 C C . ASN A 1 161 ? -8.374 7.661 24.590 1.00 94.00 161 ASN A C 1
ATOM 1309 O O . ASN A 1 161 ? -9.443 7.163 24.937 1.00 94.00 161 ASN A O 1
ATOM 1313 N N . ALA A 1 162 ? -8.090 7.883 23.303 1.00 92.94 162 ALA A N 1
ATOM 1314 C CA . ALA A 1 162 ? -9.017 7.544 22.227 1.00 92.94 162 ALA A CA 1
ATOM 1315 C C . ALA A 1 162 ? -9.284 6.030 22.137 1.00 92.94 162 ALA A C 1
ATOM 1317 O O . ALA A 1 162 ? -10.422 5.621 21.910 1.00 92.94 162 ALA A O 1
ATOM 1318 N N . GLN A 1 163 ? -8.261 5.191 22.330 1.00 93.62 163 GLN A N 1
ATOM 1319 C CA . GLN A 1 163 ? -8.421 3.733 22.372 1.00 93.62 163 GLN A CA 1
ATOM 1320 C C . GLN A 1 163 ? -9.247 3.288 23.582 1.00 93.62 163 GLN A C 1
ATOM 1322 O O . GLN A 1 163 ? -10.189 2.516 23.415 1.00 93.62 163 GLN A O 1
ATOM 1327 N N . MET A 1 164 ? -8.950 3.819 24.770 1.00 93.44 164 MET A N 1
ATOM 1328 C CA . MET A 1 164 ? -9.699 3.515 25.992 1.00 93.44 164 MET A CA 1
ATOM 1329 C C . MET A 1 164 ? -11.163 3.938 25.880 1.00 93.44 164 MET A C 1
ATOM 1331 O O . MET A 1 164 ? -12.053 3.185 26.268 1.00 93.44 164 MET A O 1
ATOM 1335 N N . HIS A 1 165 ? -11.432 5.101 25.284 1.00 90.56 165 HIS A N 1
ATOM 1336 C CA . HIS A 1 165 ? -12.794 5.566 25.043 1.00 90.56 165 HIS A CA 1
ATOM 1337 C C . HIS A 1 165 ? -13.556 4.641 24.085 1.00 90.56 165 HIS A C 1
ATOM 1339 O O . HIS A 1 165 ? -14.691 4.266 24.370 1.00 90.56 165 HIS A O 1
ATOM 1345 N N . ARG A 1 166 ? -12.930 4.216 22.977 1.00 89.31 166 ARG A N 1
ATOM 1346 C CA . ARG A 1 166 ? -13.538 3.252 22.041 1.00 89.31 166 ARG A CA 1
ATOM 1347 C C . ARG A 1 166 ? -13.863 1.928 22.728 1.00 89.31 166 ARG A C 1
ATOM 1349 O O . ARG A 1 166 ? -14.982 1.442 22.611 1.00 89.31 166 ARG A O 1
ATOM 1356 N N . LEU A 1 167 ? -12.912 1.386 23.484 1.00 92.50 167 LEU A N 1
ATOM 1357 C CA . LEU A 1 167 ? -13.091 0.130 24.209 1.00 92.50 167 LEU A CA 1
ATOM 1358 C C . LEU A 1 167 ? -14.202 0.253 25.265 1.00 92.50 167 LEU A C 1
ATOM 1360 O O . LEU A 1 167 ? -15.067 -0.615 25.351 1.00 92.50 167 LEU A O 1
ATOM 1364 N N . SER A 1 168 ? -14.244 1.361 26.011 1.00 91.12 168 SER A N 1
ATOM 1365 C CA . SER A 1 168 ? -15.316 1.646 26.974 1.00 91.12 168 SER A CA 1
ATOM 1366 C C . SER A 1 168 ? -16.694 1.704 26.303 1.00 91.12 168 SER A C 1
ATOM 1368 O O . SER A 1 168 ? -17.645 1.096 26.7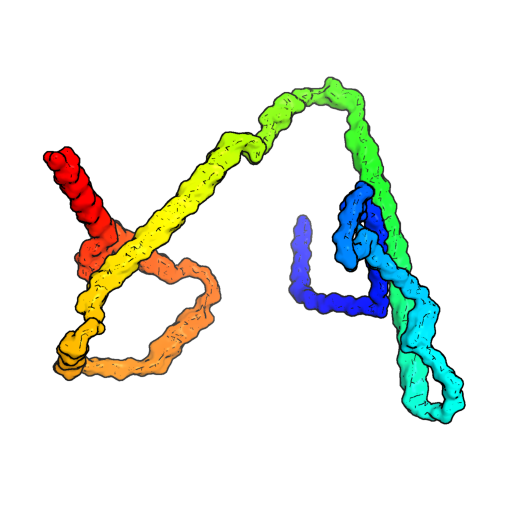95 1.00 91.12 168 SER A O 1
ATOM 1370 N N . GLN A 1 169 ? -16.808 2.366 25.147 1.00 86.94 169 GLN A N 1
ATOM 1371 C CA . GLN A 1 169 ? -18.058 2.413 24.384 1.00 86.94 169 GLN A CA 1
ATOM 1372 C C . GLN A 1 169 ? -18.494 1.029 23.889 1.00 86.94 169 GLN A C 1
ATOM 1374 O O . GLN A 1 169 ? -19.680 0.701 23.952 1.00 86.94 169 GLN A O 1
ATOM 1379 N N . GLU A 1 170 ? -17.558 0.195 23.432 1.00 86.44 170 GLU A N 1
ATOM 1380 C CA . GLU A 1 170 ? -17.861 -1.175 23.011 1.00 86.44 170 GLU A CA 1
ATOM 1381 C C . GLU A 1 170 ? -18.367 -2.042 24.168 1.00 86.44 170 GLU A C 1
ATOM 1383 O O . GLU A 1 170 ? -19.351 -2.767 23.993 1.00 86.44 170 GLU A O 1
ATOM 1388 N N . ILE A 1 171 ? -17.745 -1.941 25.348 1.00 90.06 171 ILE A N 1
ATOM 1389 C CA . ILE A 1 171 ? -18.195 -2.648 26.555 1.00 90.06 171 ILE A CA 1
ATOM 1390 C C . ILE A 1 171 ? -19.608 -2.200 26.932 1.00 90.06 171 ILE A C 1
ATOM 1392 O O . ILE A 1 171 ? -20.484 -3.049 27.094 1.00 90.06 171 ILE A O 1
ATOM 1396 N N . LYS A 1 172 ? -19.864 -0.886 26.992 1.00 85.75 172 LYS A N 1
ATOM 1397 C CA . LYS A 1 172 ? -21.201 -0.347 27.294 1.00 85.75 172 LYS A CA 1
ATOM 1398 C C . LYS A 1 172 ? -22.245 -0.835 26.292 1.00 85.75 172 LYS A C 1
ATOM 1400 O O . LYS A 1 172 ? -23.338 -1.231 26.684 1.00 85.75 172 LYS A O 1
ATOM 1405 N N . ARG A 1 173 ? -21.905 -0.877 24.999 1.00 85.12 173 ARG A N 1
ATOM 1406 C CA . ARG A 1 173 ? -22.800 -1.408 23.961 1.00 85.12 173 ARG A CA 1
ATOM 1407 C C . ARG A 1 173 ? -23.127 -2.884 24.186 1.00 85.12 173 ARG A C 1
ATOM 1409 O O . ARG A 1 173 ? -24.291 -3.257 24.085 1.00 85.12 173 ARG A O 1
ATOM 1416 N N . ARG A 1 174 ? -22.127 -3.717 24.493 1.00 87.88 174 ARG A N 1
ATOM 1417 C CA . ARG A 1 174 ? -22.345 -5.146 24.780 1.00 87.88 174 ARG A CA 1
ATOM 1418 C C . ARG A 1 174 ? -23.194 -5.346 26.030 1.00 87.88 174 ARG A C 1
ATOM 1420 O O . ARG A 1 174 ? -24.107 -6.160 26.009 1.00 87.88 174 ARG A O 1
ATOM 1427 N N . ALA A 1 175 ? -22.938 -4.580 27.086 1.00 87.12 175 ALA A N 1
ATOM 1428 C CA . ALA A 1 175 ? -23.715 -4.665 28.316 1.00 87.12 175 ALA A CA 1
ATOM 1429 C C . ALA A 1 175 ? -25.193 -4.302 28.087 1.00 87.12 175 ALA A C 1
ATOM 1431 O O . ALA A 1 175 ? -26.073 -5.016 28.554 1.00 87.12 175 ALA A O 1
ATOM 1432 N N . ARG A 1 176 ? -25.480 -3.270 27.281 1.00 82.44 176 ARG A N 1
ATOM 1433 C CA . ARG A 1 176 ? -26.856 -2.939 26.861 1.00 82.44 176 ARG A CA 1
ATOM 1434 C C . ARG A 1 176 ? -27.531 -4.099 26.134 1.00 82.44 176 ARG A C 1
ATOM 1436 O O . ARG A 1 176 ? -28.635 -4.477 26.496 1.00 82.44 176 ARG A O 1
ATOM 1443 N N . GLN A 1 177 ? -26.840 -4.698 25.162 1.00 85.12 177 GLN A N 1
ATOM 1444 C CA . GLN A 1 177 ? -27.358 -5.856 24.426 1.00 85.12 177 GLN A CA 1
ATOM 1445 C C . GLN A 1 177 ? -27.656 -7.041 25.349 1.00 85.12 177 GLN A C 1
ATOM 1447 O O . GLN A 1 177 ? -28.635 -7.745 25.129 1.00 85.12 177 GLN A O 1
ATOM 1452 N N . LEU A 1 178 ? -26.836 -7.256 26.381 1.00 89.25 178 LEU A N 1
ATOM 1453 C CA . LEU A 1 178 ? -27.069 -8.307 27.371 1.00 89.25 178 LEU A CA 1
ATOM 1454 C C . LEU A 1 178 ? -28.288 -8.018 28.249 1.00 89.25 178 LEU A C 1
ATOM 1456 O O . LEU A 1 178 ? -29.061 -8.936 28.502 1.00 89.25 178 LEU A O 1
ATOM 1460 N N . ILE A 1 179 ? -28.492 -6.769 28.676 1.00 88.25 179 ILE A N 1
ATOM 1461 C CA . ILE A 1 179 ? -29.696 -6.386 29.428 1.00 88.25 179 ILE A CA 1
ATOM 1462 C C . ILE A 1 179 ? -30.942 -6.568 28.562 1.00 88.25 179 ILE A C 1
ATOM 1464 O O . ILE A 1 179 ? -31.904 -7.189 29.008 1.00 88.25 179 ILE A O 1
ATOM 1468 N N . ASP A 1 180 ? -30.913 -6.096 27.314 1.00 82.75 180 ASP A N 1
ATOM 1469 C CA . ASP A 1 180 ? -32.028 -6.271 26.381 1.00 82.75 180 ASP A CA 1
ATOM 1470 C C . ASP A 1 180 ? -32.315 -7.763 26.143 1.00 82.75 180 ASP A C 1
ATOM 1472 O O . ASP A 1 180 ? -33.470 -8.189 26.128 1.00 82.75 180 ASP A O 1
ATOM 1476 N N . LEU A 1 181 ? -31.270 -8.583 25.988 1.00 88.00 181 LEU A N 1
ATOM 1477 C CA . LEU A 1 181 ? -31.406 -10.031 25.853 1.00 88.00 181 LEU A CA 1
ATOM 1478 C C . LEU A 1 181 ? -32.031 -10.652 27.105 1.00 88.00 181 LEU A C 1
ATOM 1480 O O . LEU A 1 181 ? -32.952 -11.448 26.973 1.00 88.00 181 LEU A O 1
ATOM 1484 N N . HIS A 1 182 ? -31.571 -10.271 28.298 1.00 90.25 182 HIS A N 1
ATOM 1485 C CA . HIS A 1 182 ? -32.100 -10.762 29.569 1.00 90.25 182 HIS A CA 1
ATOM 1486 C C . HIS A 1 182 ? -33.582 -10.410 29.738 1.00 90.25 182 HIS A C 1
ATOM 1488 O O . HIS A 1 182 ? -34.385 -11.253 30.118 1.00 90.25 182 HIS A O 1
ATOM 1494 N N . GLN A 1 183 ? -33.974 -9.184 29.395 1.00 87.19 183 GLN A N 1
ATOM 1495 C CA . GLN A 1 183 ? -35.377 -8.769 29.445 1.00 87.19 183 GLN A CA 1
ATOM 1496 C C . GLN A 1 183 ? -36.245 -9.518 28.427 1.00 87.19 183 GLN A C 1
ATOM 1498 O O . GLN A 1 183 ? -37.402 -9.820 28.710 1.00 87.19 183 GLN A O 1
ATOM 1503 N N . ASN A 1 184 ? -35.697 -9.829 27.251 1.00 84.50 184 ASN A N 1
ATOM 1504 C CA . ASN A 1 184 ? -36.387 -10.632 26.244 1.00 84.50 184 ASN A CA 1
ATOM 1505 C C . ASN A 1 184 ? -36.382 -12.132 26.575 1.00 84.50 184 ASN A C 1
ATOM 1507 O O . ASN A 1 184 ? -37.235 -12.855 26.064 1.00 84.50 184 ASN A O 1
ATOM 1511 N N . ALA A 1 185 ? -35.477 -12.598 27.440 1.00 89.62 185 ALA A N 1
ATOM 1512 C CA . ALA A 1 185 ? -35.359 -14.007 27.796 1.00 89.62 185 ALA A CA 1
ATOM 1513 C C . ALA A 1 185 ? -36.617 -14.558 28.477 1.00 89.62 185 ALA A C 1
ATOM 1515 O O . ALA A 1 185 ? -36.913 -15.734 28.318 1.00 89.62 185 ALA A O 1
ATOM 1516 N N . GLU A 1 186 ? -37.416 -13.712 29.133 1.00 85.00 186 GLU A N 1
ATOM 1517 C CA . GLU A 1 186 ? -38.732 -14.102 29.666 1.00 85.00 186 GLU A CA 1
ATOM 1518 C C . GLU A 1 186 ? -39.714 -14.573 28.585 1.00 85.00 186 GLU A C 1
ATOM 1520 O O . GLU A 1 186 ? -40.662 -15.292 28.878 1.00 85.00 186 GLU A O 1
ATOM 1525 N N . THR A 1 187 ? -39.512 -14.156 27.333 1.00 86.94 187 THR A N 1
ATOM 1526 C CA . THR A 1 187 ? -40.326 -14.616 26.198 1.00 86.94 187 THR A CA 1
ATOM 1527 C C . THR A 1 187 ? -39.751 -15.850 25.514 1.00 86.94 187 THR A C 1
ATOM 1529 O O . THR A 1 187 ? -40.383 -16.396 24.609 1.00 86.94 187 THR A O 1
ATOM 1532 N N . PHE A 1 188 ? -38.543 -16.271 25.888 1.00 93.38 188 PHE A N 1
ATOM 1533 C CA . PHE A 1 188 ? -37.914 -17.434 25.286 1.00 93.38 188 PHE A CA 1
ATOM 1534 C C . PHE A 1 188 ? -38.486 -18.700 25.902 1.00 93.38 188 PHE A C 1
ATOM 1536 O O . PHE A 1 188 ? -38.655 -18.807 27.109 1.00 93.38 188 PHE A O 1
ATOM 1543 N N . ILE A 1 189 ? -38.762 -19.667 25.036 1.00 94.44 189 ILE A N 1
ATOM 1544 C CA . ILE A 1 189 ? -39.238 -20.984 25.428 1.00 94.44 189 ILE A CA 1
ATOM 1545 C C . ILE A 1 189 ? -38.004 -21.832 25.714 1.00 94.44 189 ILE A C 1
ATOM 1547 O O . ILE A 1 189 ? -37.240 -22.139 24.793 1.00 94.44 189 ILE A O 1
ATOM 1551 N N . VAL A 1 190 ? -37.790 -22.182 26.979 1.00 95.50 190 VAL A N 1
ATOM 1552 C CA . VAL A 1 190 ? -36.629 -22.975 27.408 1.00 95.50 190 VAL A CA 1
ATOM 1553 C C . VAL A 1 190 ? -37.043 -24.409 27.725 1.00 95.50 190 VAL A C 1
ATOM 1555 O O . VAL A 1 190 ? -36.289 -25.342 27.443 1.00 95.50 190 VAL A O 1
ATOM 1558 N N . SER A 1 191 ? -38.247 -24.604 28.269 1.00 96.44 191 SER A N 1
ATOM 1559 C CA . SER A 1 191 ? -38.770 -25.924 28.635 1.00 96.44 191 SER A CA 1
ATOM 1560 C C . SER A 1 191 ? -39.846 -26.436 27.668 1.00 96.44 191 SER A C 1
ATOM 1562 O O . SER A 1 191 ? -40.535 -25.677 26.988 1.00 96.44 191 SER A O 1
ATOM 1564 N N . ILE A 1 192 ? -40.019 -27.763 27.617 1.00 95.94 192 ILE A N 1
ATOM 1565 C CA . ILE A 1 192 ? -41.073 -28.405 26.808 1.00 95.94 192 ILE A CA 1
ATOM 1566 C C . ILE A 1 192 ? -42.469 -28.018 27.331 1.00 95.94 192 ILE A C 1
ATOM 1568 O O . ILE A 1 192 ? -43.417 -27.899 26.559 1.00 95.94 192 ILE A O 1
ATOM 1572 N N . GLU A 1 193 ? -42.602 -27.781 28.636 1.00 96.38 193 GLU A N 1
ATOM 1573 C CA . GLU A 1 193 ? -43.863 -27.351 29.246 1.00 96.38 193 GLU A CA 1
ATOM 1574 C C . GLU A 1 193 ? -44.262 -25.940 28.802 1.00 96.38 193 GLU A C 1
ATOM 1576 O O . GLU A 1 193 ? -45.419 -25.712 28.450 1.00 96.38 193 GLU A O 1
ATOM 1581 N N . GLU A 1 194 ? -43.306 -25.005 28.772 1.00 94.56 194 GLU A N 1
ATOM 1582 C CA . GLU A 1 194 ? -43.506 -23.661 28.214 1.00 94.56 194 GLU A CA 1
ATOM 1583 C C . GLU A 1 194 ? -43.871 -23.719 26.730 1.00 94.56 194 GLU A C 1
ATOM 1585 O O . GLU A 1 194 ? -44.726 -22.956 26.285 1.00 94.56 194 GLU A O 1
ATOM 1590 N N . LEU A 1 195 ? -43.270 -24.646 25.974 1.00 95.56 195 LEU A N 1
ATOM 1591 C CA . LEU A 1 195 ? -43.576 -24.827 24.557 1.00 95.56 195 LEU A CA 1
ATOM 1592 C C . LEU A 1 195 ? -45.038 -25.221 24.352 1.00 95.56 195 LEU A C 1
ATOM 1594 O O . LEU A 1 195 ? -45.731 -24.584 23.563 1.00 95.56 195 LEU A O 1
ATOM 1598 N N . ASN A 1 196 ? -45.507 -26.241 25.072 1.00 95.62 196 ASN A N 1
ATOM 1599 C CA . ASN A 1 196 ? -46.883 -26.717 24.948 1.00 95.62 196 ASN A CA 1
ATOM 1600 C C . ASN A 1 196 ? -47.883 -25.628 25.354 1.00 95.62 196 ASN A C 1
ATOM 1602 O O . ASN A 1 196 ? -48.821 -25.367 24.611 1.00 95.62 196 ASN A O 1
ATOM 1606 N N . LYS A 1 197 ? -47.624 -24.912 26.458 1.00 94.56 197 LYS A N 1
ATOM 1607 C CA . LYS A 1 197 ? -48.454 -23.768 26.871 1.00 94.56 197 LYS A CA 1
ATOM 1608 C C . LYS A 1 197 ? -48.507 -22.685 25.798 1.00 94.56 197 LYS A C 1
ATOM 1610 O O . LYS A 1 197 ? -49.579 -22.165 25.511 1.00 94.56 197 LYS A O 1
ATOM 1615 N N . ARG A 1 198 ? -47.368 -22.353 25.183 1.00 91.50 198 ARG A N 1
ATOM 1616 C CA . ARG A 1 198 ? -47.316 -21.304 24.162 1.00 91.50 198 ARG A CA 1
ATOM 1617 C C . ARG A 1 198 ? -48.002 -21.716 22.859 1.00 91.50 198 ARG A C 1
ATOM 1619 O O . ARG A 1 198 ? -48.607 -20.868 22.210 1.00 91.50 198 ARG A O 1
ATOM 1626 N N . ILE A 1 199 ? -47.924 -22.997 22.493 1.00 91.31 199 ILE A N 1
ATOM 1627 C CA . ILE A 1 199 ? -48.703 -23.589 21.398 1.00 91.31 199 ILE A CA 1
ATOM 1628 C C . ILE A 1 199 ? -50.191 -23.442 21.719 1.00 91.31 199 ILE A C 1
ATOM 1630 O O . ILE A 1 199 ? -50.918 -22.842 20.935 1.00 91.31 199 ILE A O 1
ATOM 1634 N N . ASP A 1 200 ? -50.629 -23.900 22.889 1.00 93.06 200 ASP A N 1
ATOM 1635 C CA . ASP A 1 200 ? -52.037 -23.822 23.277 1.00 93.06 200 ASP A CA 1
ATOM 1636 C C . ASP A 1 200 ? -52.546 -22.370 23.283 1.00 93.06 200 ASP A C 1
ATOM 1638 O O . ASP A 1 200 ? -53.630 -22.115 22.775 1.00 93.06 200 ASP A O 1
ATOM 1642 N N . GLU A 1 201 ? -51.760 -21.398 23.759 1.00 89.88 201 GLU A N 1
ATOM 1643 C CA . GLU A 1 201 ? -52.103 -19.967 23.709 1.00 89.88 201 GLU A CA 1
ATOM 1644 C C . GLU A 1 201 ? -52.245 -19.422 22.277 1.00 89.88 201 GLU A C 1
ATOM 1646 O O . GLU A 1 201 ? -53.220 -18.734 21.975 1.00 89.88 201 GLU A O 1
ATOM 1651 N N . GLU A 1 202 ? -51.287 -19.709 21.389 1.00 87.12 202 GLU A N 1
ATOM 1652 C CA . GLU A 1 202 ? -51.313 -19.223 19.997 1.00 87.12 202 GLU A CA 1
ATOM 1653 C C . GLU A 1 202 ? -52.404 -19.901 19.156 1.00 87.12 202 GLU A C 1
ATOM 1655 O O . GLU A 1 202 ? -52.919 -19.287 18.224 1.00 87.12 202 GLU A O 1
ATOM 1660 N N . PHE A 1 203 ? -52.768 -21.150 19.467 1.00 85.06 203 PHE A N 1
ATOM 1661 C CA . PHE A 1 203 ? -53.820 -21.886 18.757 1.00 85.06 203 PHE A CA 1
ATOM 1662 C C . PHE A 1 203 ? -55.216 -21.750 19.396 1.00 85.06 203 PHE A C 1
ATOM 1664 O O . PHE A 1 203 ? -56.207 -22.003 18.710 1.00 85.06 203 PHE A O 1
ATOM 1671 N N . ALA A 1 204 ? -55.331 -21.359 20.672 1.00 83.19 204 ALA A N 1
ATOM 1672 C CA . ALA A 1 204 ? -56.617 -21.096 21.331 1.00 83.19 204 ALA A CA 1
ATOM 1673 C C . ALA A 1 204 ? -57.168 -19.704 21.000 1.00 83.19 204 ALA A C 1
ATOM 1675 O O . ALA A 1 204 ? -58.383 -19.532 20.850 1.00 83.19 204 ALA A O 1
ATOM 1676 N N . ASP A 1 205 ? -56.288 -18.715 20.847 1.00 68.75 205 ASP A N 1
ATOM 1677 C CA . ASP A 1 205 ? -56.659 -17.447 20.242 1.00 68.75 205 ASP A CA 1
ATOM 1678 C C . ASP A 1 205 ? -56.893 -17.698 18.745 1.00 68.75 205 ASP A C 1
ATOM 1680 O O . ASP A 1 205 ? -55.944 -17.772 17.971 1.00 68.75 205 ASP A O 1
ATOM 1684 N N . ASN A 1 206 ? -58.156 -17.790 18.309 1.00 60.34 206 ASN A N 1
ATOM 1685 C CA . ASN A 1 206 ? -58.553 -17.730 16.893 1.00 60.34 206 ASN A CA 1
ATOM 1686 C C . ASN A 1 206 ? -58.238 -16.341 16.295 1.00 60.34 206 ASN A C 1
ATOM 1688 O O . ASN A 1 206 ? -59.113 -15.638 15.786 1.00 60.34 206 ASN A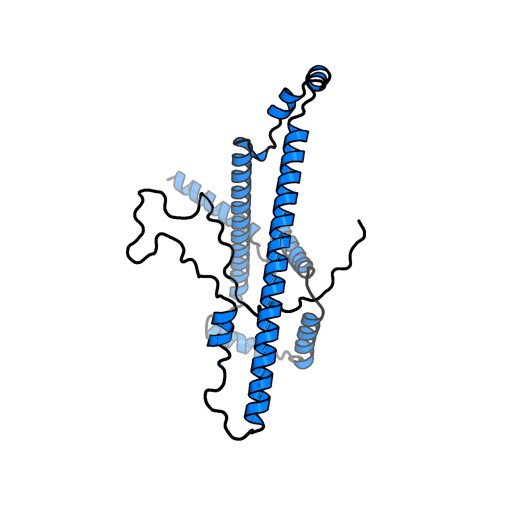 O 1
ATOM 1692 N N . LYS A 1 207 ? -56.987 -15.894 16.387 1.00 60.12 207 LYS A N 1
ATOM 1693 C CA . LYS A 1 207 ? -56.470 -14.786 15.606 1.00 60.12 207 LYS A CA 1
ATOM 1694 C C . LYS A 1 207 ? -56.380 -15.318 14.193 1.00 60.12 207 LYS A C 1
ATOM 1696 O O . LYS A 1 207 ? -55.469 -16.067 13.856 1.00 60.12 207 LYS A O 1
ATOM 1701 N N . GLU A 1 208 ? -57.367 -14.958 13.380 1.00 57.34 208 GLU A N 1
ATOM 1702 C CA . GLU A 1 208 ? -57.261 -15.061 11.933 1.00 57.34 208 GLU A CA 1
ATOM 1703 C C . GLU A 1 208 ? -55.917 -14.445 11.547 1.00 57.34 208 GLU A C 1
ATOM 1705 O O . GLU A 1 208 ? -55.733 -13.230 11.617 1.00 57.34 208 GLU A O 1
ATOM 1710 N N . PHE A 1 209 ? -54.937 -15.283 11.208 1.00 53.22 209 PHE A N 1
ATOM 1711 C CA . PHE A 1 209 ? -53.745 -14.806 10.539 1.00 53.22 209 PHE A CA 1
ATOM 1712 C C . PHE A 1 209 ? -54.267 -14.169 9.252 1.00 53.22 209 PHE A C 1
ATOM 1714 O O . PHE A 1 209 ? -54.802 -14.907 8.416 1.00 53.22 209 PHE A O 1
ATOM 1721 N N . PRO A 1 210 ? -54.183 -12.834 9.058 1.00 54.66 210 PRO A N 1
ATOM 1722 C CA . PRO A 1 210 ? -54.448 -12.305 7.736 1.00 54.66 210 PRO A CA 1
ATOM 1723 C C . PRO A 1 210 ? -53.491 -13.060 6.821 1.00 54.66 210 PRO A C 1
ATOM 1725 O O . PRO A 1 210 ? -52.303 -13.155 7.132 1.00 54.66 210 PRO A O 1
ATOM 1728 N N . LEU A 1 211 ? -54.019 -13.678 5.766 1.00 51.03 211 LEU A N 1
ATOM 1729 C CA . LEU A 1 211 ? -53.232 -14.316 4.719 1.00 51.03 211 LEU A CA 1
ATOM 1730 C C . LEU A 1 211 ? -52.262 -13.258 4.184 1.00 51.03 211 LEU A C 1
ATOM 1732 O O . LEU A 1 211 ? -52.601 -12.458 3.315 1.00 51.03 211 LEU A O 1
ATOM 1736 N N . VAL A 1 212 ? -51.077 -13.173 4.783 1.00 50.28 212 VAL A N 1
ATOM 1737 C CA . VAL A 1 212 ? -50.037 -12.258 4.346 1.00 50.28 212 VAL A CA 1
ATOM 1738 C C . VAL A 1 212 ? -49.507 -12.876 3.069 1.00 50.28 212 VAL A C 1
ATOM 1740 O O . VAL A 1 212 ? -48.814 -13.890 3.109 1.00 50.28 212 VAL A O 1
ATOM 1743 N N . ASP A 1 213 ? -49.854 -12.271 1.937 1.00 44.91 213 ASP A N 1
ATOM 1744 C CA . ASP A 1 213 ? -49.242 -12.545 0.644 1.00 44.91 213 ASP A CA 1
ATOM 1745 C C . ASP A 1 213 ? -47.716 -12.424 0.785 1.00 44.91 213 ASP A C 1
ATOM 1747 O O . ASP A 1 213 ? -47.128 -11.336 0.753 1.00 44.91 213 ASP A O 1
ATOM 1751 N N . TYR A 1 214 ? -47.049 -13.567 0.965 1.00 51.97 214 TYR A N 1
ATOM 1752 C CA . TYR A 1 214 ? -45.593 -13.671 1.100 1.00 51.97 214 TYR A CA 1
ATOM 1753 C C . TYR A 1 214 ? -44.854 -13.111 -0.128 1.00 51.97 214 TYR A C 1
ATOM 1755 O O . TYR A 1 214 ? -43.668 -12.788 -0.048 1.00 51.97 214 TYR A O 1
ATOM 1763 N N . SER A 1 215 ? -45.559 -12.929 -1.247 1.00 54.16 215 SER A N 1
ATOM 1764 C CA . SER A 1 215 ? -45.052 -12.301 -2.464 1.00 54.16 215 SER A CA 1
ATOM 1765 C C . SER A 1 215 ? -44.783 -10.802 -2.283 1.00 54.16 215 SER A C 1
ATOM 1767 O O . SER A 1 215 ? -43.727 -10.324 -2.696 1.00 54.16 215 SER A O 1
ATOM 1769 N N . TYR A 1 216 ? -45.658 -10.051 -1.605 1.00 50.44 216 TYR A N 1
ATOM 1770 C CA . TYR A 1 216 ? -45.536 -8.590 -1.530 1.00 50.44 216 TYR A CA 1
ATOM 1771 C C . TYR A 1 216 ? -44.491 -8.120 -0.518 1.00 50.44 216 TYR A C 1
ATOM 1773 O O . TYR A 1 216 ? -43.765 -7.161 -0.785 1.00 50.44 216 TYR A O 1
ATOM 1781 N N . ARG A 1 217 ? -44.342 -8.812 0.618 1.00 50.88 217 ARG A N 1
ATOM 1782 C CA . ARG A 1 217 ? -43.362 -8.419 1.646 1.00 50.88 217 ARG A CA 1
ATOM 1783 C C . ARG A 1 217 ? -41.929 -8.746 1.221 1.00 50.88 217 ARG A C 1
ATOM 1785 O O . ARG A 1 217 ? -41.048 -7.902 1.381 1.00 50.88 217 ARG A O 1
ATOM 1792 N N . ALA A 1 218 ? -41.716 -9.905 0.592 1.00 53.44 218 ALA A N 1
ATOM 1793 C CA . ALA A 1 218 ? -40.420 -10.288 0.033 1.00 53.44 218 ALA A CA 1
ATOM 1794 C C . ALA A 1 218 ? -40.015 -9.382 -1.142 1.00 53.44 218 ALA A C 1
ATOM 1796 O O . ALA A 1 218 ? -38.864 -8.954 -1.215 1.00 53.44 218 ALA A O 1
ATOM 1797 N N . LEU A 1 219 ? -40.964 -9.012 -2.012 1.00 50.38 219 LEU A N 1
ATOM 1798 C CA . LEU A 1 219 ? -40.707 -8.053 -3.088 1.00 50.38 219 LEU A CA 1
ATOM 1799 C C . LEU A 1 219 ? -40.466 -6.638 -2.553 1.00 50.38 219 LEU A C 1
ATOM 1801 O O . LEU A 1 219 ? -39.556 -5.978 -3.041 1.00 50.38 219 LEU A O 1
ATOM 1805 N N . SER A 1 220 ? -41.182 -6.182 -1.520 1.00 52.34 220 SER A N 1
ATOM 1806 C CA . SER A 1 220 ? -40.914 -4.871 -0.908 1.00 52.34 220 SER A CA 1
ATOM 1807 C C . SER A 1 220 ? -39.543 -4.807 -0.230 1.00 52.34 220 SER A C 1
ATOM 1809 O O . SER A 1 220 ? -38.850 -3.801 -0.355 1.00 52.34 220 SER A O 1
ATOM 1811 N N . ALA A 1 221 ? -39.105 -5.896 0.414 1.00 54.28 221 ALA A N 1
ATOM 1812 C CA . ALA A 1 221 ? -37.776 -5.988 1.009 1.00 54.28 221 ALA A CA 1
ATOM 1813 C C . ALA A 1 221 ? -36.689 -5.961 -0.078 1.00 54.28 221 ALA A C 1
ATOM 1815 O O . ALA A 1 221 ? -35.719 -5.220 0.040 1.00 54.28 221 ALA A O 1
ATOM 1816 N N . LEU A 1 222 ? -36.898 -6.678 -1.187 1.00 49.69 222 LEU A N 1
ATOM 1817 C CA . LEU A 1 222 ? -35.956 -6.726 -2.309 1.00 49.69 222 LEU A CA 1
ATOM 1818 C C . LEU A 1 222 ? -35.911 -5.419 -3.129 1.00 49.69 222 LEU A C 1
ATOM 1820 O O . LEU A 1 222 ? -34.867 -5.061 -3.677 1.00 49.69 222 LEU A O 1
ATOM 1824 N N . VAL A 1 223 ? -37.036 -4.707 -3.238 1.00 50.34 223 VAL A N 1
ATOM 1825 C CA . VAL A 1 223 ? -37.140 -3.407 -3.928 1.00 50.34 223 VAL A CA 1
ATOM 1826 C C . VAL A 1 223 ? -36.544 -2.282 -3.076 1.00 50.34 223 VAL A C 1
ATOM 1828 O O . VAL A 1 223 ? -35.881 -1.391 -3.617 1.00 50.34 223 VAL A O 1
ATOM 1831 N N . ASN A 1 224 ? -36.680 -2.359 -1.750 1.00 50.22 224 ASN A N 1
ATOM 1832 C CA . ASN A 1 224 ? -36.036 -1.419 -0.833 1.00 50.22 224 ASN A CA 1
ATOM 1833 C C . ASN A 1 224 ? -34.514 -1.642 -0.738 1.00 50.22 224 ASN A C 1
ATOM 1835 O O . ASN A 1 224 ? -33.775 -0.667 -0.629 1.00 50.22 224 ASN A O 1
ATOM 1839 N N . ASP A 1 225 ? -34.028 -2.879 -0.895 1.00 47.16 225 ASP A N 1
ATOM 1840 C CA . ASP A 1 225 ? -32.584 -3.177 -0.906 1.00 47.16 225 ASP A CA 1
ATOM 1841 C C . ASP A 1 225 ? -31.870 -2.725 -2.195 1.00 47.16 225 ASP A C 1
ATOM 1843 O O . ASP A 1 225 ? -30.673 -2.437 -2.193 1.00 47.16 225 ASP A O 1
ATOM 1847 N N . ARG A 1 226 ? -32.584 -2.639 -3.327 1.00 42.28 226 ARG A N 1
ATOM 1848 C CA . ARG A 1 226 ? -31.981 -2.295 -4.633 1.00 42.28 226 ARG A CA 1
ATOM 1849 C C . ARG A 1 226 ? -32.022 -0.811 -4.988 1.00 42.28 226 ARG A C 1
ATOM 1851 O O . ARG A 1 226 ? -31.350 -0.406 -5.934 1.00 42.28 226 ARG A O 1
ATOM 1858 N N . THR A 1 227 ? -32.773 0.005 -4.251 1.00 44.38 227 THR A N 1
ATOM 1859 C CA . THR A 1 227 ? -32.915 1.447 -4.534 1.00 44.38 227 THR A CA 1
ATOM 1860 C C . THR A 1 227 ? -31.997 2.349 -3.708 1.00 44.38 227 THR A C 1
ATOM 1862 O O . THR A 1 227 ? -32.022 3.564 -3.900 1.00 44.38 227 THR A O 1
ATOM 1865 N N . ARG A 1 228 ? -31.116 1.803 -2.856 1.00 40.34 228 ARG A N 1
ATOM 1866 C CA . ARG A 1 228 ? -30.148 2.616 -2.099 1.00 40.34 228 ARG A CA 1
ATOM 1867 C C . ARG A 1 228 ? -28.694 2.201 -2.348 1.00 40.34 228 ARG A C 1
ATOM 1869 O O . ARG A 1 228 ? -28.149 1.367 -1.628 1.00 40.34 228 ARG A O 1
ATOM 1876 N N . PRO A 1 229 ? -28.008 2.828 -3.319 1.00 38.44 229 PRO A N 1
ATOM 1877 C CA . PRO A 1 229 ?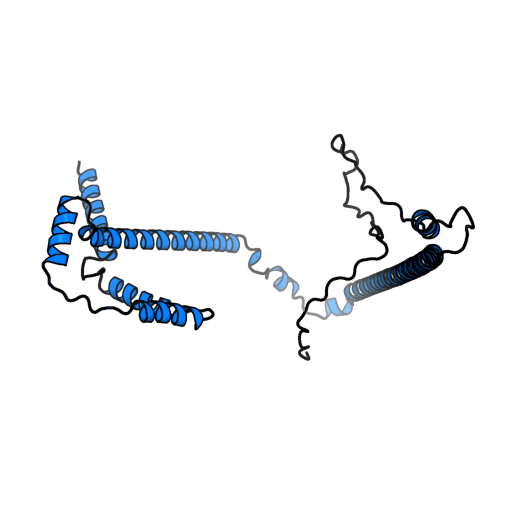 -26.559 2.804 -3.352 1.00 38.44 229 PRO A CA 1
ATOM 1878 C C . PRO A 1 229 ? -26.035 3.735 -2.252 1.00 38.44 229 PRO A C 1
ATOM 1880 O O . PRO A 1 229 ? -26.060 4.941 -2.433 1.00 38.44 229 PRO A O 1
ATOM 1883 N N . GLY A 1 230 ? -25.554 3.168 -1.142 1.00 43.56 230 GLY A N 1
ATOM 1884 C CA . GLY A 1 230 ? -24.547 3.767 -0.257 1.00 43.56 230 GLY A CA 1
ATOM 1885 C C . GLY A 1 230 ? -24.881 5.093 0.454 1.00 43.56 230 GLY A C 1
ATOM 1886 O O . GLY A 1 230 ? -25.218 6.097 -0.155 1.00 43.56 230 GLY A O 1
ATOM 1887 N N . TYR A 1 231 ? -24.594 5.116 1.758 1.00 41.03 231 TYR A N 1
ATOM 1888 C CA . TYR A 1 231 ? -24.512 6.290 2.644 1.00 41.03 231 TYR A CA 1
ATOM 1889 C C . TYR A 1 231 ? -25.837 6.809 3.254 1.00 41.03 231 TYR A C 1
ATOM 1891 O O . TYR A 1 231 ? -26.434 7.777 2.799 1.00 41.03 231 TYR A O 1
ATOM 1899 N N . GLY A 1 232 ? -26.196 6.253 4.423 1.00 45.31 232 GLY A N 1
ATOM 1900 C CA . GLY A 1 232 ? -26.197 7.085 5.637 1.00 45.31 232 GLY A CA 1
ATOM 1901 C C . GLY A 1 232 ? -27.504 7.627 6.230 1.00 45.31 232 GLY A C 1
ATOM 1902 O O . GLY A 1 232 ? -27.427 8.684 6.852 1.00 45.31 232 GLY A O 1
ATOM 1903 N N . LEU A 1 233 ? -28.672 6.973 6.113 1.00 37.12 233 LEU A N 1
ATOM 1904 C CA . LEU A 1 233 ? -29.900 7.523 6.735 1.00 37.12 233 LEU A CA 1
ATOM 1905 C C . LEU A 1 233 ? -30.787 6.606 7.595 1.00 37.12 233 LEU A C 1
ATOM 1907 O O . LEU A 1 233 ? -31.656 7.153 8.264 1.00 37.12 233 LEU A O 1
ATOM 1911 N N . ASP A 1 234 ? -30.531 5.301 7.729 1.00 41.34 234 ASP A N 1
ATOM 1912 C CA . ASP A 1 234 ? -31.333 4.462 8.653 1.00 41.34 234 ASP A CA 1
ATOM 1913 C C . ASP A 1 234 ? -30.744 4.374 10.076 1.00 41.34 234 ASP A C 1
ATOM 1915 O O . ASP A 1 234 ? -31.381 3.873 10.999 1.00 41.34 234 ASP A O 1
ATOM 1919 N N . GLU A 1 235 ? -29.561 4.951 10.314 1.00 48.34 235 GLU A N 1
ATOM 1920 C CA . GLU A 1 235 ? -29.039 5.101 11.677 1.00 48.34 235 GLU A CA 1
ATOM 1921 C C . GLU A 1 235 ? -29.786 6.189 12.459 1.00 48.34 235 GLU A C 1
ATOM 1923 O O . GLU A 1 235 ? -29.846 6.114 13.679 1.00 48.34 235 GLU A O 1
ATOM 1928 N N . ARG A 1 236 ? -30.397 7.190 11.809 1.00 46.28 236 ARG A N 1
ATOM 1929 C CA . ARG A 1 236 ? -31.006 8.317 12.536 1.00 46.28 236 ARG A CA 1
ATOM 1930 C C . ARG A 1 236 ? -32.233 7.901 13.345 1.00 46.28 236 ARG A C 1
ATOM 1932 O O . ARG A 1 236 ? -32.279 8.227 14.523 1.00 46.28 236 ARG A O 1
ATOM 1939 N N . GLU A 1 237 ? -33.178 7.146 12.786 1.00 46.84 237 GLU A N 1
ATOM 1940 C CA . GLU A 1 237 ? -34.359 6.689 13.546 1.00 46.84 237 GLU A CA 1
ATOM 1941 C C . GLU A 1 237 ? -33.979 5.711 14.677 1.00 46.84 237 GLU A C 1
ATOM 1943 O O . GLU A 1 237 ? -34.501 5.804 15.793 1.00 46.84 237 GLU A O 1
ATOM 1948 N N . GLY A 1 238 ? -32.977 4.852 14.447 1.00 54.91 238 GLY A N 1
ATOM 1949 C CA . GLY A 1 238 ? -32.393 3.995 15.483 1.00 54.91 238 GLY A CA 1
ATOM 1950 C C . GLY A 1 238 ? -31.680 4.784 16.589 1.00 54.91 238 GLY A C 1
ATOM 1951 O O . GLY A 1 238 ? -31.880 4.507 17.773 1.00 54.91 238 GLY A O 1
ATOM 1952 N N . ILE A 1 239 ? -30.909 5.813 16.228 1.00 56.16 239 ILE A N 1
ATOM 1953 C CA . ILE A 1 239 ? -30.191 6.685 17.168 1.00 56.16 239 ILE A CA 1
ATOM 1954 C C . ILE A 1 239 ? -31.175 7.536 17.973 1.00 56.16 239 ILE A C 1
ATOM 1956 O O . ILE A 1 239 ? -31.039 7.615 19.185 1.00 56.16 239 ILE A O 1
ATOM 1960 N N . TYR A 1 240 ? -32.201 8.132 17.361 1.00 55.03 240 TYR A N 1
ATOM 1961 C CA . TYR A 1 240 ? -33.183 8.926 18.109 1.00 55.03 240 TYR A CA 1
ATOM 1962 C C . TYR A 1 240 ? -33.944 8.068 19.123 1.00 55.03 240 TYR A C 1
ATOM 1964 O O . TYR A 1 240 ? -34.096 8.479 20.270 1.00 55.03 240 TYR A O 1
ATOM 1972 N N . SER A 1 241 ? -34.358 6.854 18.749 1.00 66.38 241 SER A N 1
ATOM 1973 C CA . SER A 1 241 ? -35.047 5.957 19.685 1.00 66.38 241 SER A CA 1
ATOM 1974 C C . SER A 1 241 ? -34.143 5.466 20.823 1.00 66.38 241 SER A C 1
ATOM 1976 O O . SER A 1 241 ? -34.599 5.365 21.960 1.00 66.38 241 SER A O 1
ATOM 1978 N N . THR A 1 242 ? -32.859 5.209 20.555 1.00 63.25 242 THR A N 1
ATOM 1979 C CA . THR A 1 242 ? -31.886 4.808 21.586 1.00 63.25 242 THR A CA 1
ATOM 1980 C C . THR A 1 242 ? -31.499 5.976 22.487 1.00 63.25 242 THR A C 1
ATOM 1982 O O . THR A 1 242 ? -31.476 5.808 23.701 1.00 63.25 242 THR A O 1
ATOM 1985 N N . VAL A 1 243 ? -31.298 7.174 21.935 1.00 65.81 243 VAL A N 1
ATOM 1986 C CA . VAL A 1 243 ? -31.009 8.392 22.706 1.00 65.81 243 VAL A CA 1
ATOM 1987 C C . VAL A 1 243 ? -32.188 8.774 23.595 1.00 65.81 243 VAL A C 1
ATOM 1989 O O . VAL A 1 243 ? -31.976 9.067 24.764 1.00 65.81 243 VAL A O 1
ATOM 1992 N N . VAL A 1 244 ? -33.427 8.732 23.090 1.00 68.94 244 VAL A N 1
ATOM 1993 C CA . VAL A 1 244 ? -34.625 9.014 23.901 1.00 68.94 244 VAL A CA 1
ATOM 1994 C C . VAL A 1 244 ? -34.779 7.986 25.025 1.00 68.94 244 VAL A C 1
ATOM 1996 O O . VAL A 1 244 ? -35.037 8.368 26.160 1.00 68.94 244 VAL A O 1
ATOM 1999 N N . ARG A 1 245 ? -34.554 6.697 24.747 1.00 66.81 245 ARG A N 1
ATOM 2000 C CA . ARG A 1 245 ? -34.551 5.634 25.769 1.00 66.81 245 ARG A CA 1
ATOM 2001 C C . ARG A 1 245 ? -33.485 5.855 26.840 1.00 66.81 245 ARG A C 1
ATOM 2003 O O . ARG A 1 245 ? -33.788 5.771 28.024 1.00 66.81 245 ARG A O 1
ATOM 2010 N N . GLU A 1 246 ? -32.266 6.205 26.435 1.00 66.44 246 GLU A N 1
ATOM 2011 C CA . GLU A 1 246 ? -31.179 6.538 27.361 1.00 66.44 246 GLU A CA 1
ATOM 2012 C C . GLU A 1 246 ? -31.494 7.774 28.206 1.00 66.44 246 GLU A C 1
ATOM 2014 O O . GLU A 1 246 ? -31.212 7.775 29.401 1.00 66.44 246 GLU A O 1
ATOM 2019 N N . LEU A 1 247 ? -32.115 8.799 27.615 1.00 72.81 247 LEU A N 1
ATOM 2020 C CA . LEU A 1 247 ? -32.501 10.015 28.331 1.00 72.81 247 LEU A CA 1
ATOM 2021 C C . LEU A 1 247 ? -33.600 9.753 29.366 1.00 72.81 247 LEU A C 1
ATOM 2023 O O . LEU A 1 247 ? -33.587 10.342 30.442 1.00 72.81 247 LEU A O 1
ATOM 2027 N N . VAL A 1 248 ? -34.552 8.884 29.022 1.00 76.75 248 VAL A N 1
ATOM 2028 C CA . VAL A 1 248 ? -35.674 8.495 29.888 1.00 76.75 248 VAL A CA 1
ATOM 2029 C C . VAL A 1 248 ? -35.257 7.405 30.886 1.00 76.75 248 VAL A C 1
ATOM 2031 O O . VAL A 1 248 ? -36.003 7.116 31.811 1.00 76.75 248 VAL A O 1
ATOM 2034 N N . GLY A 1 249 ? -34.070 6.809 30.730 1.00 74.06 249 GLY A N 1
ATOM 2035 C CA . GLY A 1 249 ? -33.577 5.738 31.597 1.00 74.06 249 GLY A CA 1
ATOM 2036 C C . GLY A 1 249 ? -34.249 4.386 31.362 1.00 74.06 249 GLY A C 1
ATOM 2037 O O . GLY A 1 249 ? -33.992 3.451 32.107 1.00 74.06 249 GLY A O 1
ATOM 2038 N N . THR A 1 250 ? -35.062 4.242 30.312 1.00 77.81 250 THR A N 1
ATOM 2039 C CA . THR A 1 250 ? -35.874 3.041 30.067 1.00 77.81 250 THR A CA 1
ATOM 2040 C C . THR A 1 250 ? -35.371 2.224 28.880 1.00 77.81 250 THR A C 1
ATOM 2042 O O . THR A 1 250 ? -34.759 2.725 27.939 1.00 77.81 250 THR A O 1
ATOM 2045 N N . SER A 1 251 ? -35.639 0.926 28.924 1.00 76.25 251 SER A N 1
ATOM 2046 C CA . SER A 1 251 ? -35.371 -0.052 27.867 1.00 76.25 251 SER A CA 1
ATOM 2047 C C . SER A 1 251 ? -36.656 -0.388 27.097 1.00 76.25 251 SER A C 1
ATOM 2049 O O . SER A 1 251 ? -37.697 0.265 27.242 1.00 76.25 251 SER A O 1
ATOM 2051 N N . PHE A 1 252 ? -36.594 -1.387 26.214 1.00 65.38 252 PHE A N 1
ATOM 2052 C CA . PHE A 1 252 ? -37.766 -1.844 25.473 1.00 65.38 252 PHE A CA 1
ATOM 2053 C C . PHE A 1 252 ? -38.879 -2.290 26.445 1.00 65.38 252 PHE A C 1
ATOM 2055 O O . PHE A 1 252 ? -38.624 -3.017 27.399 1.00 65.38 252 PHE A O 1
ATOM 2062 N N . ARG A 1 253 ? -40.124 -1.842 26.207 1.00 68.62 253 ARG A N 1
ATOM 2063 C CA . ARG A 1 253 ? -41.313 -2.078 27.065 1.00 68.62 253 ARG A CA 1
ATOM 2064 C C . ARG A 1 253 ? -41.315 -1.370 28.434 1.00 68.62 253 ARG A C 1
ATOM 2066 O O . ARG A 1 253 ? -42.030 -1.804 29.329 1.00 68.62 253 ARG A O 1
ATOM 2073 N N . GLY A 1 254 ? -40.569 -0.273 28.598 1.00 76.62 254 GLY A N 1
ATOM 2074 C CA . GLY A 1 254 ? -40.658 0.572 29.802 1.00 76.62 254 GLY A CA 1
ATOM 2075 C C . GLY A 1 254 ? -39.980 -0.017 31.043 1.00 76.62 254 GLY A C 1
ATOM 2076 O O . GLY A 1 254 ? -40.261 0.408 32.158 1.00 76.62 254 GLY A O 1
ATOM 2077 N N . ARG A 1 255 ? -39.097 -1.002 30.854 1.00 82.75 255 ARG A N 1
ATOM 2078 C CA . ARG A 1 255 ? -38.277 -1.606 31.912 1.00 82.75 255 ARG A CA 1
ATOM 2079 C C . ARG A 1 255 ? -37.049 -0.743 32.224 1.00 82.75 255 ARG A C 1
ATOM 2081 O O . ARG A 1 255 ? -36.643 0.026 31.347 1.00 82.75 255 ARG A O 1
ATOM 2088 N N . PRO A 1 256 ? -36.414 -0.890 33.401 1.00 86.06 256 PRO A N 1
ATOM 2089 C CA . PRO A 1 256 ? -35.214 -0.130 33.735 1.00 86.06 256 PRO A CA 1
ATOM 2090 C C . PRO A 1 256 ? -34.112 -0.355 32.697 1.00 86.06 256 PRO A C 1
ATOM 2092 O O . PRO A 1 256 ? -33.841 -1.482 32.273 1.00 86.06 256 PRO A O 1
ATOM 2095 N N . GLY A 1 257 ? -33.535 0.738 32.214 1.00 83.94 257 GLY A N 1
ATOM 2096 C CA . GLY A 1 257 ? -32.478 0.743 31.212 1.00 83.94 257 GLY A CA 1
ATOM 2097 C C . GLY A 1 257 ? -31.091 0.567 31.826 1.00 83.94 257 GLY A C 1
ATOM 2098 O O . GLY A 1 257 ? -30.911 0.574 33.042 1.00 83.94 257 GLY A O 1
ATOM 2099 N N . PHE A 1 258 ? -30.075 0.459 30.964 1.00 84.00 258 PHE A N 1
ATOM 2100 C CA . PHE A 1 258 ? -28.687 0.235 31.390 1.00 84.00 258 PHE A CA 1
ATOM 2101 C C . PHE A 1 258 ? -28.205 1.241 32.447 1.00 84.00 258 PHE A C 1
ATOM 2103 O O . PHE A 1 258 ? -27.548 0.838 33.394 1.00 84.00 258 PHE A O 1
ATOM 2110 N N . ALA A 1 259 ? -28.562 2.524 32.327 1.00 84.88 259 ALA A N 1
ATOM 2111 C CA . ALA A 1 259 ? -28.130 3.554 33.273 1.00 84.88 259 ALA A CA 1
ATOM 2112 C C . ALA A 1 259 ? -28.724 3.383 34.684 1.00 84.88 259 ALA A C 1
ATOM 2114 O O . ALA A 1 259 ? -28.087 3.759 35.663 1.00 84.88 259 ALA A O 1
ATOM 2115 N N . GLU A 1 260 ? -29.937 2.842 34.804 1.00 86.25 260 GLU A N 1
ATOM 2116 C CA . GLU A 1 260 ? -30.577 2.587 36.100 1.00 86.25 260 GLU A CA 1
ATOM 2117 C C . GLU A 1 260 ? -30.004 1.328 36.748 1.00 86.25 260 GLU A C 1
ATOM 2119 O O . GLU A 1 260 ? -29.672 1.341 37.931 1.00 86.25 260 GLU A O 1
ATOM 2124 N N . VAL A 1 261 ? -29.798 0.277 35.948 1.00 85.81 261 VAL A N 1
ATOM 2125 C CA . VAL A 1 261 ? -29.163 -0.971 36.394 1.00 85.81 261 VAL A CA 1
ATOM 2126 C C . VAL A 1 261 ? -27.711 -0.730 36.816 1.00 85.81 261 VAL A C 1
ATOM 2128 O O . VAL A 1 261 ? -27.286 -1.221 37.855 1.00 85.81 261 VAL A O 1
ATOM 2131 N N . GLU A 1 262 ? -26.955 0.061 36.051 1.00 86.06 262 GLU A N 1
ATOM 2132 C CA . GLU A 1 262 ? -25.575 0.432 36.388 1.00 86.06 262 GLU A CA 1
ATOM 2133 C C . GLU A 1 262 ? -25.519 1.191 37.719 1.00 86.06 262 GLU A C 1
ATOM 2135 O O . GLU A 1 262 ? -24.694 0.866 38.568 1.00 86.06 262 GLU A O 1
ATOM 2140 N N . LYS A 1 263 ? -26.424 2.153 37.942 1.00 88.69 263 LYS A N 1
ATOM 2141 C CA . LYS A 1 263 ? -26.511 2.874 39.221 1.00 88.69 263 LYS A CA 1
ATOM 2142 C C . LYS A 1 263 ? -26.828 1.938 40.386 1.00 88.69 263 LYS A C 1
ATOM 2144 O O . LYS A 1 263 ? -26.157 2.031 41.405 1.00 88.69 263 LYS A O 1
ATOM 2149 N N . ALA A 1 264 ? -27.803 1.044 40.225 1.00 88.25 264 ALA A N 1
ATOM 2150 C CA . ALA A 1 264 ? -28.176 0.083 41.262 1.00 88.25 264 ALA A CA 1
ATOM 2151 C C . ALA A 1 264 ? -27.007 -0.853 41.621 1.00 88.25 264 ALA A C 1
ATOM 2153 O O . ALA A 1 264 ? -26.681 -1.014 42.795 1.00 88.25 264 ALA A O 1
ATOM 2154 N N . LEU A 1 265 ? -26.306 -1.387 40.616 1.00 87.25 265 LEU A N 1
ATOM 2155 C CA . LEU A 1 265 ? -25.135 -2.242 40.832 1.00 87.25 265 LEU A CA 1
ATOM 2156 C C . LEU A 1 265 ? -23.989 -1.496 41.523 1.00 87.25 265 LEU A C 1
ATOM 2158 O O . LEU A 1 265 ? -23.349 -2.048 42.411 1.00 87.25 265 LEU A O 1
ATOM 2162 N N . MET A 1 266 ? -23.730 -0.241 41.146 1.00 88.44 266 MET A N 1
ATOM 2163 C CA . MET A 1 266 ? -22.694 0.555 41.811 1.00 88.44 266 MET A CA 1
ATOM 2164 C C . MET A 1 266 ? -23.035 0.816 43.280 1.00 88.44 266 MET A C 1
ATOM 2166 O O . MET A 1 266 ? -22.157 0.680 44.128 1.00 88.44 266 MET A O 1
ATOM 2170 N N . THR A 1 267 ? -24.301 1.104 43.601 1.00 90.81 267 THR A N 1
ATOM 2171 C CA . THR A 1 267 ? -24.723 1.276 45.000 1.00 90.81 267 THR A CA 1
ATOM 2172 C C . THR A 1 267 ? -24.601 -0.010 45.818 1.00 90.81 267 THR A C 1
ATOM 2174 O O . THR A 1 267 ? -24.243 0.052 46.989 1.00 90.81 267 THR A O 1
ATOM 2177 N N . GLU A 1 268 ? -24.843 -1.182 45.221 1.00 85.75 268 GLU A N 1
ATOM 2178 C CA . GLU A 1 268 ? -24.643 -2.473 45.896 1.00 85.75 268 GLU A CA 1
ATOM 2179 C C . GLU A 1 268 ? -23.160 -2.745 46.176 1.00 85.75 268 GLU A C 1
ATOM 2181 O O . GLU A 1 268 ? -22.806 -3.136 47.286 1.00 85.75 268 GLU A O 1
ATOM 2186 N N . ILE A 1 269 ? -22.282 -2.465 45.206 1.00 88.50 269 ILE A N 1
ATOM 2187 C CA . ILE A 1 269 ? -20.830 -2.625 45.370 1.00 88.50 269 ILE A CA 1
ATOM 2188 C C . ILE A 1 269 ? -20.298 -1.706 46.477 1.00 88.50 269 ILE A C 1
ATOM 2190 O O . ILE A 1 269 ? -19.455 -2.130 47.266 1.00 88.50 269 ILE A O 1
ATOM 2194 N N . GLU A 1 270 ? -20.779 -0.464 46.550 1.00 86.00 270 GLU A N 1
ATOM 2195 C CA . GLU A 1 270 ? -20.405 0.478 47.612 1.00 86.00 270 GLU A CA 1
ATOM 2196 C C . GLU A 1 270 ? -20.878 -0.009 48.990 1.00 86.00 270 GLU A C 1
ATOM 2198 O O . GLU A 1 270 ? -20.086 -0.040 49.932 1.00 86.00 270 GLU A O 1
ATOM 2203 N N . LEU A 1 271 ? -22.125 -0.482 49.097 1.00 83.94 271 LEU A N 1
ATOM 2204 C CA . LEU A 1 271 ? -22.668 -1.043 50.339 1.00 83.94 271 LEU A CA 1
ATOM 2205 C C . LEU A 1 271 ? -21.909 -2.292 50.804 1.00 83.94 271 LEU A C 1
ATOM 2207 O O . LEU A 1 271 ? -21.711 -2.487 52.004 1.00 83.94 271 LEU A O 1
ATOM 2211 N N . ASP A 1 272 ? -21.483 -3.147 49.879 1.00 83.50 272 ASP A N 1
ATOM 2212 C CA . ASP A 1 272 ? -20.715 -4.342 50.220 1.00 83.50 272 ASP A CA 1
ATOM 2213 C C . ASP A 1 272 ? -19.259 -4.003 50.571 1.00 83.50 272 ASP A C 1
ATOM 2215 O O . ASP A 1 272 ? -18.708 -4.582 51.509 1.00 83.50 272 ASP A O 1
ATOM 2219 N N . ALA A 1 273 ? -18.660 -3.001 49.920 1.00 81.81 273 ALA A N 1
ATOM 2220 C CA . ALA A 1 273 ? -17.345 -2.484 50.297 1.00 81.81 273 ALA A CA 1
ATOM 2221 C C . ALA A 1 273 ? -17.350 -1.872 51.712 1.00 81.81 273 ALA A C 1
ATOM 2223 O O . ALA A 1 273 ? -16.409 -2.087 52.481 1.00 81.81 273 ALA A O 1
ATOM 2224 N N . GLU A 1 274 ? -18.409 -1.155 52.092 1.00 81.94 274 GLU A N 1
ATOM 2225 C CA . GLU A 1 274 ? -18.564 -0.608 53.446 1.00 81.94 274 GLU A CA 1
ATOM 2226 C C . GLU A 1 274 ? -18.712 -1.705 54.506 1.00 81.94 274 GLU A C 1
ATOM 2228 O O . GLU A 1 274 ? -18.074 -1.618 55.555 1.00 81.94 274 GLU A O 1
ATOM 2233 N N . LYS A 1 275 ? -19.461 -2.780 54.223 1.00 77.69 275 LYS A N 1
ATOM 2234 C CA . LYS A 1 275 ? -19.560 -3.937 55.133 1.00 77.69 275 LYS A CA 1
ATOM 2235 C C . LYS A 1 275 ? -18.216 -4.638 55.321 1.00 77.69 275 LYS A C 1
ATOM 2237 O O . LYS A 1 275 ? -17.867 -4.964 56.447 1.00 77.69 275 LYS A O 1
ATOM 2242 N N . THR A 1 276 ? -17.437 -4.816 54.251 1.00 77.50 276 THR A N 1
ATOM 2243 C CA . THR A 1 276 ? -16.119 -5.478 54.338 1.00 77.50 276 THR A CA 1
ATOM 2244 C C . THR A 1 276 ? -15.047 -4.661 55.061 1.00 77.50 276 THR A C 1
ATOM 2246 O O . THR A 1 276 ? -14.075 -5.238 55.528 1.00 77.50 276 THR A O 1
ATOM 2249 N N . ASN A 1 277 ? -15.200 -3.336 55.152 1.00 73.12 277 ASN A N 1
ATOM 2250 C CA . ASN A 1 277 ? -14.291 -2.474 55.918 1.00 73.12 277 ASN A CA 1
ATOM 2251 C C . ASN A 1 277 ? -14.738 -2.278 57.381 1.00 73.12 277 ASN A C 1
ATOM 2253 O O . ASN A 1 277 ? -14.001 -1.675 58.161 1.00 73.12 277 ASN A O 1
ATOM 2257 N N . ALA A 1 278 ? -15.951 -2.719 57.734 1.00 65.44 278 ALA A N 1
ATOM 2258 C CA . ALA A 1 278 ? -16.515 -2.629 59.080 1.00 65.44 278 ALA A CA 1
ATOM 2259 C C . ALA A 1 278 ? -16.342 -3.921 59.908 1.00 65.44 278 ALA A C 1
ATOM 2261 O O . ALA A 1 278 ? -16.591 -3.891 61.116 1.00 65.44 278 ALA A O 1
ATOM 2262 N N . GLU A 1 279 ? -15.915 -5.020 59.277 1.00 51.47 279 GLU A N 1
ATOM 2263 C CA . GLU A 1 279 ? -15.431 -6.260 59.914 1.00 51.47 279 GLU A CA 1
ATOM 2264 C C . GLU A 1 279 ? -13.905 -6.243 60.088 1.00 51.47 279 GLU A C 1
ATOM 2266 O O . GLU A 1 279 ? -13.435 -6.732 61.142 1.00 51.47 279 GLU A O 1
#

pLDDT: mean 78.1, std 14.9, range [37.12, 96.44]

Radius of gyration: 40.7 Å; Cα contacts (8 Å, |Δi|>4): 65; chains: 1; bounding box: 94×74×113 Å

InterPro domains:
  IPR058940 Small ribosomal subunit protein mS26, fungi [PF26163] (8-207)
  IPR058940 Small ribosomal subunit protein mS26, fungi [cd23703] (6-203)

Sequence (279 aa):
MPGGQRLSGILPRPRQILEFPPLQQKRVDQGYAEGILHPPGSARDPIIKPFPHLKSLVHKSSPLPRRNGVKNYKDEVSKLRREYYRQAVAAAYDRYLLNLKKQAAAAEEEKKRLEKQKKGLNQRLEDRIFTLPTVESFLQTYHPPTANPEVKKAEKLLRQNAQMHRLSQEIKRRARQLIDLHQNAETFIVSIEELNKRIDEEFADNKEFPLVDYSYRALSALVNDRTRPGYGLDEREGIYSTVVRELVGTSFRGRPGFAEVEKALMTEIELDAEKTNAE

Nearest PDB structures (foldseek):
  8om4-assembly1_V  TM=3.6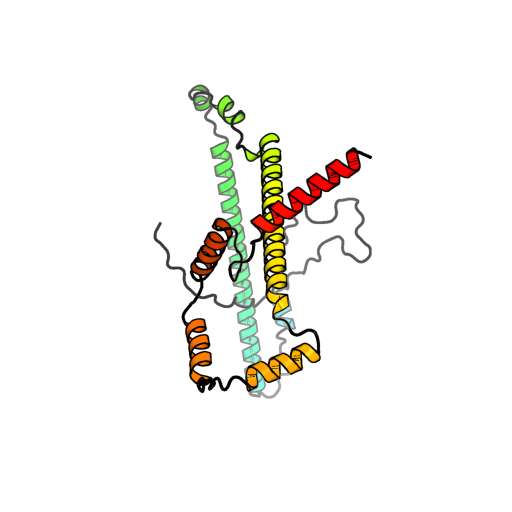74E-01  e=3.996E-08  Saccharomyces cerevisiae
  8d8l-assembly1_V  TM=4.682E-01  e=2.995E-06  Saccharomyces cerevisiae
  8d8j-assembly1_V  TM=4.385E-01  e=1.215E-06  Saccharomyces cerevisiae

Foldseek 3Di:
DPDDDPDPDDDDDDDQLDDFDPPDPPDPPDFDDPPDDDDPPDDRDDDDDDGDDLVNVLCVPQPDDPDPDDDDPVVVVSVVVSVVSNVVSVVSVVVVVVVVVVVVVVVVVVVVVVVVVVVVVPPPPPVNVVVDDDCPVVVVPDDPPVPDVVVVVVVVVVVVVVVVVVVVVVVLVVVQVVVLCVVCCVVDDDDPVSVVVVVCVVVVPPPPPPPPPPVPVVVVVVVVVPPDDDDDDPVPVVVVVVVVCVVVQADPPRHGGPVRVVVVVVVVVVVVVVVVVVD